Protein AF-0000000086880488 (afdb_homodimer)

Radius of gyration: 24.07 Å; Cα contacts (8 Å, |Δi|>4): 401; chains: 2; bounding box: 47×79×67 Å

Sequence (370 aa):
MSEREWDALEKTDWLFRKMVRRFVKERDRITVEGISLPGMLILHKIIREGEQRLGDLAEQLDFTSGAITALTDKLEKKGLTIRRRKEDDRRTVLLDITAKGREMYDRNSNIGARCITLLFEGFTAAELELQSQFYERVIANLEGFSDTLLELAESNTRDDRDPSVDNVLEQKQKGNSGKSNYLSYMSEREWDALEKTDWLFRKMVRRFVKERDRITVEGISLPGMLILHKIIREGEQRLGDLAEQLDFTSGAITALTDKLEKKGLTIRRRKEDDRRTVLLDITAKGREMYDRNSNIGARCITLLFEGFTAAELELQSQFYERVIANLEGFSDTLLELAESNTRDDRDPSVDNVLEQKQKGNSGKSNYLSY

Structure (mmCIF, N/CA/C/O backbone):
data_AF-0000000086880488-model_v1
#
loop_
_entity.id
_entity.type
_entity.pdbx_description
1 polymer 'MarR family transcriptional regulator'
#
loop_
_atom_site.group_PDB
_atom_site.id
_atom_site.type_symbol
_atom_site.label_atom_id
_atom_site.label_alt_id
_atom_site.label_comp_id
_atom_site.label_asym_id
_atom_site.label_entity_id
_atom_site.label_seq_id
_atom_site.pdbx_PDB_ins_code
_atom_site.Cartn_x
_atom_site.Cartn_y
_atom_site.Cartn_z
_atom_site.occupancy
_atom_site.B_iso_or_equiv
_atom_site.auth_seq_id
_atom_site.auth_comp_id
_atom_site.auth_asym_id
_atom_site.auth_atom_id
_atom_site.pdbx_PDB_model_num
ATOM 1 N N . MET A 1 1 ? -20.031 16.891 11.32 1 72.94 1 MET A N 1
ATOM 2 C CA . MET A 1 1 ? -19.859 15.492 11.703 1 72.94 1 MET A CA 1
ATOM 3 C C . MET A 1 1 ? -19.781 15.344 13.219 1 72.94 1 MET A C 1
ATOM 5 O O . MET A 1 1 ? -19.172 16.188 13.891 1 72.94 1 MET A O 1
ATOM 9 N N . SER A 1 2 ? -20.469 14.398 13.727 1 83 2 SER A N 1
ATOM 10 C CA . SER A 1 2 ? -20.453 14.188 15.172 1 83 2 SER A CA 1
ATOM 11 C C . SER A 1 2 ? -19.094 13.711 15.656 1 83 2 SER A C 1
ATOM 13 O O . SER A 1 2 ? -18.281 13.242 14.859 1 83 2 SER A O 1
ATOM 15 N N . GLU A 1 3 ? -18.766 13.992 16.859 1 81.69 3 GLU A N 1
ATOM 16 C CA . GLU A 1 3 ? -17.516 13.555 17.453 1 81.69 3 GLU A CA 1
ATOM 17 C C . GLU A 1 3 ? -17.312 12.055 17.266 1 81.69 3 GLU A C 1
ATOM 19 O O . GLU A 1 3 ? -16.188 11.602 17 1 81.69 3 GLU A O 1
ATOM 24 N N . ARG A 1 4 ? -18.406 11.336 17.469 1 82.31 4 ARG A N 1
ATOM 25 C CA . ARG A 1 4 ? -18.359 9.883 17.312 1 82.31 4 ARG A CA 1
ATOM 26 C C . ARG A 1 4 ? -18 9.5 15.883 1 82.31 4 ARG A C 1
ATOM 28 O O . ARG A 1 4 ? -17.219 8.57 15.664 1 82.31 4 ARG A O 1
ATOM 35 N N . GLU A 1 5 ? -18.516 10.211 14.938 1 86.81 5 GLU A N 1
ATOM 36 C CA . GLU A 1 5 ? -18.25 9.953 13.523 1 86.81 5 GLU A CA 1
ATOM 37 C C . GLU A 1 5 ? -16.797 10.25 13.164 1 86.81 5 GLU A C 1
ATOM 39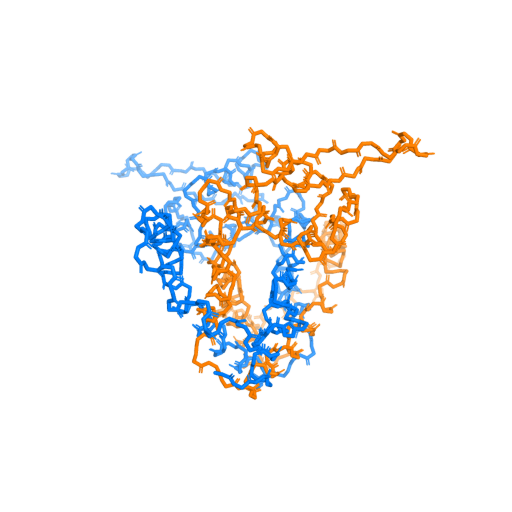 O O . GLU A 1 5 ? -16.172 9.5 12.422 1 86.81 5 GLU A O 1
ATOM 44 N N . TRP A 1 6 ? -16.406 11.289 13.734 1 87.31 6 TRP A N 1
ATOM 45 C CA . TRP A 1 6 ? -15.016 11.672 13.453 1 87.31 6 TRP A CA 1
ATOM 46 C C . TRP A 1 6 ? -14.047 10.672 14.062 1 87.31 6 TRP A C 1
ATOM 48 O O . TRP A 1 6 ? -13.055 10.297 13.438 1 87.31 6 TRP A O 1
ATOM 58 N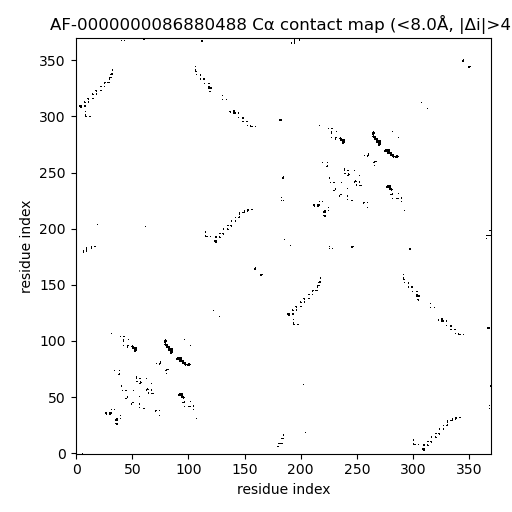 N . ASP A 1 7 ? -14.352 10.234 15.242 1 87.56 7 ASP A N 1
ATOM 59 C CA . ASP A 1 7 ? -13.516 9.234 15.906 1 87.56 7 ASP A CA 1
ATOM 60 C C . ASP A 1 7 ? -13.461 7.941 15.102 1 87.56 7 ASP A C 1
ATOM 62 O O . ASP A 1 7 ? -12.391 7.352 14.93 1 87.56 7 ASP A O 1
ATOM 66 N N . ALA A 1 8 ? -14.648 7.547 14.68 1 90.5 8 ALA A N 1
ATOM 67 C CA . ALA A 1 8 ? -14.719 6.34 13.859 1 90.5 8 ALA A CA 1
ATOM 68 C C . ALA A 1 8 ? -13.938 6.504 12.562 1 90.5 8 ALA A C 1
ATOM 70 O O . ALA A 1 8 ? -13.234 5.586 12.133 1 90.5 8 ALA A O 1
ATOM 71 N N . LEU A 1 9 ? -14.039 7.676 12.016 1 91.44 9 LEU A N 1
ATOM 72 C CA . LEU A 1 9 ? -13.344 7.988 10.773 1 91.44 9 LEU A CA 1
ATOM 73 C C . LEU A 1 9 ? -11.836 7.953 10.961 1 91.44 9 LEU A C 1
ATOM 75 O O . LEU A 1 9 ? -11.117 7.352 10.164 1 91.44 9 LEU A O 1
ATOM 79 N N . GLU A 1 10 ? -11.383 8.516 11.992 1 88.38 10 GLU A N 1
ATOM 80 C CA . GLU A 1 10 ? -9.953 8.578 12.273 1 88.38 10 GLU A CA 1
ATOM 81 C C . GLU A 1 10 ? -9.383 7.191 12.562 1 88.38 10 GLU A C 1
ATOM 83 O O . GLU A 1 10 ? -8.305 6.848 12.078 1 88.38 10 GLU A O 1
ATOM 88 N N . LYS A 1 11 ? -10.094 6.473 13.352 1 90.94 11 LYS A N 1
ATOM 89 C CA . LYS A 1 11 ? -9.664 5.117 13.672 1 90.94 11 LYS A CA 1
ATOM 90 C C . LYS A 1 11 ? -9.602 4.25 12.422 1 90.94 11 LYS A C 1
ATOM 92 O O . LYS A 1 11 ? -8.625 3.533 12.203 1 90.94 11 LYS A O 1
ATOM 97 N N . THR A 1 12 ? -10.641 4.336 11.648 1 94.62 12 THR A N 1
ATOM 98 C CA . THR A 1 12 ? -10.711 3.545 10.422 1 94.62 12 THR A CA 1
ATOM 99 C C . THR A 1 12 ? -9.586 3.92 9.469 1 94.62 12 THR A C 1
ATOM 101 O O . THR A 1 12 ? -8.953 3.045 8.867 1 94.62 12 THR A O 1
ATOM 104 N N . ASP A 1 13 ? -9.312 5.184 9.344 1 92.8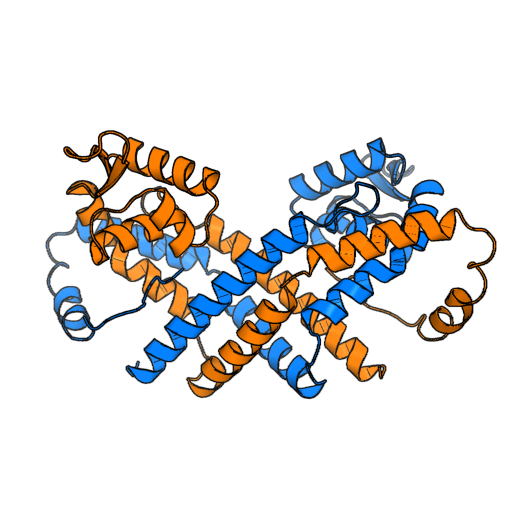8 13 ASP A N 1
ATOM 105 C CA . ASP A 1 13 ? -8.227 5.648 8.484 1 92.88 13 ASP A CA 1
ATOM 106 C C . ASP A 1 13 ? -6.875 5.137 8.977 1 92.88 13 ASP A C 1
ATOM 108 O O . ASP A 1 13 ? -6.051 4.684 8.18 1 92.88 13 ASP A O 1
ATOM 112 N N . TRP A 1 14 ? -6.738 5.219 10.281 1 88 14 TRP A N 1
ATOM 113 C CA . TRP A 1 14 ? -5.488 4.738 10.859 1 88 14 TRP A CA 1
ATOM 114 C C . TRP A 1 14 ? -5.285 3.256 10.562 1 88 14 TRP A C 1
ATOM 116 O O . TRP A 1 14 ? -4.203 2.846 10.141 1 88 14 TRP A O 1
ATOM 126 N N . LEU A 1 15 ? -6.258 2.498 10.773 1 92.5 15 LEU A N 1
ATOM 127 C CA . LEU A 1 15 ? -6.184 1.061 10.539 1 92.5 15 LEU A CA 1
ATOM 128 C C . LEU A 1 15 ? -6 0.758 9.055 1 92.5 15 LEU A C 1
ATOM 130 O O . LEU A 1 15 ? -5.258 -0.158 8.695 1 92.5 15 LEU A O 1
ATOM 134 N N . PHE A 1 16 ? -6.664 1.54 8.242 1 95.12 16 PHE A N 1
ATOM 135 C CA . PHE A 1 16 ? -6.527 1.394 6.797 1 95.12 16 PHE A CA 1
ATOM 136 C C . PHE A 1 16 ? -5.078 1.592 6.367 1 95.12 16 PHE A C 1
ATOM 138 O O . PHE A 1 16 ? -4.512 0.753 5.664 1 95.12 16 PHE A O 1
ATOM 145 N N . ARG A 1 17 ? -4.516 2.627 6.816 1 89.94 17 ARG A N 1
ATOM 146 C CA . ARG A 1 17 ? -3.141 2.951 6.441 1 89.94 17 ARG A CA 1
ATOM 147 C C . ARG A 1 17 ? -2.162 1.932 7.016 1 89.94 17 ARG A C 1
ATOM 149 O O . ARG A 1 17 ? -1.202 1.543 6.348 1 89.94 17 ARG A O 1
ATOM 156 N N . LYS A 1 18 ? -2.41 1.541 8.242 1 89.88 18 LYS A N 1
ATOM 157 C CA . LYS A 1 18 ? -1.591 0.492 8.844 1 89.88 18 LYS A CA 1
ATOM 158 C C . LYS A 1 18 ? -1.681 -0.802 8.039 1 89.88 18 LYS A C 1
ATOM 160 O O . LYS A 1 18 ? -0.665 -1.451 7.781 1 89.88 18 LYS A O 1
ATOM 165 N N . MET A 1 19 ? -2.861 -1.154 7.648 1 95.12 19 MET A N 1
ATOM 166 C CA . MET A 1 19 ? -3.104 -2.354 6.855 1 95.12 19 MET A CA 1
ATOM 167 C C . MET A 1 19 ? -2.363 -2.283 5.523 1 95.12 19 MET A C 1
ATOM 169 O O . MET A 1 19 ? -1.68 -3.234 5.137 1 95.12 19 MET A O 1
ATOM 173 N N . VAL A 1 20 ? -2.475 -1.148 4.844 1 94.19 20 VAL A N 1
ATOM 174 C CA . VAL A 1 20 ? -1.837 -0.957 3.547 1 94.19 20 VAL A CA 1
ATOM 175 C C . VAL A 1 20 ? -0.32 -1.056 3.695 1 94.19 20 VAL A C 1
ATOM 177 O O . VAL A 1 20 ? 0.337 -1.784 2.949 1 94.19 20 VAL A O 1
ATOM 180 N N . ARG A 1 21 ? 0.222 -0.408 4.688 1 89 21 ARG A N 1
ATOM 181 C CA . ARG A 1 21 ? 1.663 -0.41 4.914 1 89 21 ARG A CA 1
ATOM 182 C C . ARG A 1 21 ? 2.17 -1.819 5.203 1 89 21 ARG A C 1
ATOM 184 O O . ARG A 1 21 ? 3.156 -2.264 4.609 1 89 21 ARG A O 1
ATOM 191 N N . ARG A 1 22 ? 1.492 -2.479 6.098 1 90.88 22 ARG A N 1
ATOM 192 C CA . ARG A 1 22 ? 1.909 -3.824 6.477 1 90.88 22 ARG A CA 1
ATOM 193 C C . ARG A 1 22 ? 1.783 -4.785 5.301 1 90.88 22 ARG A C 1
ATOM 195 O O . ARG A 1 22 ? 2.658 -5.629 5.086 1 90.88 22 ARG A O 1
ATOM 202 N N . PHE A 1 23 ? 0.73 -4.648 4.562 1 94.69 23 PHE A N 1
ATOM 203 C CA . PHE A 1 23 ? 0.531 -5.52 3.41 1 94.69 23 PHE A CA 1
ATOM 204 C C . PHE A 1 23 ? 1.647 -5.328 2.389 1 94.69 23 PHE A C 1
ATOM 206 O O . PHE A 1 23 ? 2.23 -6.305 1.912 1 94.69 23 PHE A O 1
ATOM 213 N N . VAL A 1 24 ? 1.943 -4.117 2.047 1 91 24 VAL A N 1
ATOM 214 C CA . VAL A 1 24 ? 2.973 -3.803 1.06 1 91 24 VAL A CA 1
ATOM 215 C C . VAL A 1 24 ? 4.324 -4.316 1.543 1 91 24 VAL A C 1
ATOM 217 O O . VAL A 1 24 ? 5.062 -4.957 0.785 1 91 24 VAL A O 1
ATOM 220 N N . LYS A 1 25 ? 4.574 -4.098 2.785 1 89.5 25 LYS A N 1
ATOM 221 C CA . LYS A 1 25 ? 5.836 -4.547 3.369 1 89.5 25 LYS A CA 1
ATOM 222 C C . LYS A 1 25 ? 5.969 -6.062 3.289 1 89.5 25 LYS A C 1
ATOM 224 O O . LYS A 1 25 ? 6.996 -6.578 2.844 1 89.5 25 LYS A O 1
ATOM 229 N N . GLU A 1 26 ? 4.961 -6.746 3.707 1 92.12 26 GLU A N 1
ATOM 230 C CA . GLU A 1 26 ? 4.996 -8.211 3.723 1 92.12 26 GLU A CA 1
ATOM 231 C C . GLU A 1 26 ? 5.02 -8.773 2.307 1 92.12 26 GLU A C 1
ATOM 233 O O . GLU A 1 26 ? 5.762 -9.719 2.021 1 92.12 26 GLU A O 1
ATOM 238 N N . ARG A 1 27 ? 4.227 -8.195 1.457 1 91.5 27 ARG A N 1
ATOM 239 C CA . ARG A 1 27 ? 4.156 -8.633 0.067 1 91.5 27 ARG A CA 1
ATOM 240 C C . ARG A 1 27 ? 5.516 -8.516 -0.614 1 91.5 27 ARG A C 1
ATOM 242 O O . ARG A 1 27 ? 5.938 -9.422 -1.335 1 91.5 27 ARG A O 1
ATOM 249 N N . ASP A 1 28 ? 6.266 -7.43 -0.412 1 89.62 28 ASP A N 1
ATOM 250 C CA . ASP A 1 28 ? 7.523 -7.133 -1.095 1 89.62 28 ASP A CA 1
ATOM 251 C C . ASP A 1 28 ? 8.648 -8.039 -0.595 1 89.62 28 ASP A C 1
ATOM 253 O O . ASP A 1 28 ? 9.695 -8.148 -1.234 1 89.62 28 ASP A O 1
ATOM 257 N N . ARG A 1 29 ? 8.398 -8.68 0.5 1 91.94 29 ARG A N 1
ATOM 258 C CA . ARG A 1 29 ? 9.391 -9.602 1.05 1 91.94 29 ARG A CA 1
ATOM 259 C C . ARG A 1 29 ? 9.289 -10.977 0.392 1 91.94 29 ARG A C 1
ATOM 261 O O . ARG A 1 29 ? 10.219 -11.773 0.469 1 91.94 29 ARG A O 1
ATOM 268 N N . ILE A 1 30 ? 8.211 -11.234 -0.192 1 92.81 30 ILE A N 1
ATOM 269 C CA . ILE A 1 30 ? 7.949 -12.57 -0.714 1 92.81 30 ILE A CA 1
ATOM 270 C C . ILE A 1 30 ? 8.648 -12.742 -2.062 1 92.81 30 ILE A C 1
ATOM 272 O O . ILE A 1 30 ? 8.469 -11.93 -2.969 1 92.81 30 ILE A O 1
ATOM 276 N N . THR A 1 31 ? 9.406 -13.742 -2.184 1 93.5 31 THR A N 1
ATOM 277 C CA . THR A 1 31 ? 10.031 -14.164 -3.432 1 93.5 31 THR A CA 1
ATOM 278 C C . THR A 1 31 ? 9.867 -15.672 -3.641 1 93.5 31 THR A C 1
ATOM 280 O O . THR A 1 31 ? 9.914 -16.438 -2.682 1 93.5 31 THR A O 1
ATOM 283 N N . VAL A 1 32 ? 9.555 -16.016 -4.781 1 92.81 32 VAL A N 1
ATOM 284 C CA . VAL A 1 32 ? 9.438 -17.406 -5.195 1 92.81 32 VAL A CA 1
ATOM 285 C C . VAL A 1 32 ? 10.578 -17.75 -6.152 1 92.81 32 VAL A C 1
ATOM 287 O O . VAL A 1 32 ? 10.555 -17.359 -7.32 1 92.81 32 VAL A O 1
ATOM 290 N N . GLU A 1 33 ? 11.586 -18.516 -5.668 1 92.75 33 GLU A N 1
ATOM 291 C CA . GLU A 1 33 ? 12.766 -18.859 -6.461 1 92.75 33 GLU A CA 1
ATOM 292 C C . GLU A 1 33 ? 13.391 -17.609 -7.074 1 92.75 33 GLU A C 1
ATOM 294 O O . GLU A 1 33 ? 13.758 -17.609 -8.25 1 92.75 33 GLU A O 1
ATOM 299 N N . GLY A 1 34 ? 13.32 -16.531 -6.332 1 91.94 34 GLY A N 1
ATOM 300 C CA . GLY A 1 34 ? 13.953 -15.281 -6.73 1 91.94 34 GLY A CA 1
ATOM 301 C C . GLY A 1 34 ? 13.039 -14.367 -7.516 1 91.94 34 GLY A C 1
ATOM 302 O O . GLY A 1 34 ? 13.445 -13.273 -7.926 1 91.94 34 GLY A O 1
ATOM 303 N N . ILE A 1 35 ? 11.82 -14.758 -7.77 1 94 35 ILE A N 1
ATOM 304 C CA . ILE A 1 35 ? 10.859 -13.961 -8.523 1 94 35 ILE A CA 1
ATOM 305 C C . ILE A 1 35 ? 9.836 -13.344 -7.57 1 94 35 ILE A C 1
ATOM 307 O O . ILE A 1 35 ? 9.289 -14.031 -6.711 1 94 35 ILE A O 1
ATOM 311 N N . SER A 1 36 ? 9.602 -12.062 -7.691 1 93.31 36 SER A N 1
ATOM 312 C CA . SER A 1 36 ? 8.625 -11.375 -6.859 1 93.31 36 SER A CA 1
ATOM 313 C C . SER A 1 36 ? 7.203 -11.789 -7.219 1 93.31 36 SER A C 1
ATOM 315 O O . SER A 1 36 ? 6.965 -12.367 -8.281 1 93.31 36 SER A O 1
ATOM 317 N N . LEU A 1 37 ? 6.285 -11.445 -6.379 1 90.38 37 LEU A N 1
ATOM 318 C CA . LEU A 1 37 ? 4.891 -11.82 -6.602 1 90.38 37 LEU A CA 1
ATOM 319 C C . LEU A 1 37 ? 4.344 -11.164 -7.863 1 90.38 37 LEU A C 1
ATOM 321 O O . LEU A 1 37 ? 3.648 -11.805 -8.648 1 90.38 37 LEU A O 1
ATOM 325 N N . PRO A 1 38 ? 4.738 -9.93 -8.133 1 89.75 38 PRO A N 1
ATOM 326 C CA . PRO A 1 38 ? 4.301 -9.352 -9.406 1 89.75 38 PRO A CA 1
ATOM 327 C C . PRO A 1 38 ? 4.824 -10.125 -10.609 1 89.75 38 PRO A C 1
ATOM 329 O O . PRO A 1 38 ? 4.121 -10.258 -11.617 1 89.75 38 PRO A O 1
ATOM 332 N N . GLY A 1 39 ? 6.055 -10.531 -10.5 1 92.5 39 GLY A N 1
ATOM 333 C CA . GLY A 1 39 ? 6.578 -11.383 -11.562 1 92.5 39 GLY A CA 1
ATOM 334 C C . GLY A 1 39 ? 5.785 -12.664 -11.75 1 92.5 39 GLY A C 1
ATOM 335 O O . GLY A 1 39 ? 5.539 -13.086 -12.875 1 92.5 39 GLY A O 1
ATOM 336 N N . MET A 1 40 ? 5.375 -13.242 -10.641 1 92.5 40 MET A N 1
ATOM 337 C CA . MET A 1 40 ? 4.559 -14.453 -10.68 1 92.5 40 MET A CA 1
ATOM 338 C C . MET A 1 40 ? 3.217 -14.18 -11.352 1 92.5 40 MET A C 1
ATOM 340 O O . MET A 1 40 ? 2.689 -15.047 -12.055 1 92.5 40 MET A O 1
ATOM 344 N N . LEU A 1 41 ? 2.713 -13.031 -11.164 1 89.56 41 LEU A N 1
ATOM 345 C CA . LEU A 1 41 ? 1.442 -12.656 -11.773 1 89.56 41 LEU A CA 1
ATOM 346 C C . LEU A 1 41 ? 1.565 -12.586 -13.289 1 89.56 41 LEU A C 1
ATOM 348 O O . LEU A 1 41 ? 0.652 -12.992 -14.008 1 89.56 41 LEU A O 1
ATOM 352 N N . ILE A 1 42 ? 2.654 -12.078 -13.719 1 92.31 42 ILE A N 1
ATOM 353 C CA . ILE A 1 42 ? 2.906 -12.016 -15.148 1 92.31 42 ILE A CA 1
ATOM 354 C C . ILE A 1 42 ? 2.928 -13.422 -15.734 1 92.31 42 ILE A C 1
ATOM 356 O O . ILE A 1 42 ? 2.281 -13.688 -16.75 1 92.31 42 ILE A O 1
ATOM 360 N N . LEU A 1 43 ? 3.639 -14.336 -15.102 1 94.31 43 LEU A N 1
ATOM 361 C CA . LEU A 1 43 ? 3.713 -15.719 -15.555 1 94.31 43 LEU A CA 1
ATOM 362 C C . LEU A 1 43 ? 2.33 -16.359 -15.594 1 94.31 43 LEU A C 1
ATOM 364 O O . LEU A 1 43 ? 1.985 -17.062 -16.547 1 94.31 43 LEU A O 1
ATOM 368 N N . HIS A 1 44 ? 1.617 -16.062 -14.609 1 91.5 44 HIS A N 1
ATOM 369 C CA . HIS A 1 44 ? 0.262 -16.594 -14.531 1 91.5 44 HIS A CA 1
ATOM 370 C C . HIS A 1 44 ? -0.58 -16.141 -15.719 1 91.5 44 HIS A C 1
ATOM 372 O O . HIS A 1 44 ? -1.304 -16.938 -16.312 1 91.5 44 HIS A O 1
ATOM 378 N N . LYS A 1 45 ? -0.507 -14.922 -15.992 1 91.12 45 LYS A N 1
ATOM 379 C CA . LYS A 1 45 ? -1.281 -14.352 -17.094 1 91.12 45 LYS A CA 1
ATOM 380 C C . LYS A 1 45 ? -0.896 -15 -18.422 1 91.12 45 LYS A C 1
ATOM 382 O O . LYS A 1 45 ? -1.765 -15.352 -19.219 1 91.12 45 LYS A O 1
ATOM 387 N N . ILE A 1 46 ? 0.32 -15.188 -18.672 1 93.31 46 ILE A N 1
ATOM 388 C CA . ILE A 1 46 ? 0.814 -15.75 -19.922 1 93.31 46 ILE A CA 1
ATOM 389 C C . ILE A 1 46 ? 0.394 -17.219 -20.031 1 93.31 46 ILE A C 1
ATOM 391 O O . ILE A 1 46 ? 0.01 -17.672 -21.094 1 93.31 46 ILE A O 1
ATOM 395 N N . ILE A 1 47 ? 0.471 -17.891 -18.953 1 91.38 47 ILE A N 1
ATOM 396 C CA . ILE A 1 47 ? 0.11 -19.312 -18.938 1 91.38 47 ILE A CA 1
ATOM 397 C C . ILE A 1 47 ? -1.381 -19.469 -19.219 1 91.38 47 ILE A C 1
ATOM 399 O O . ILE A 1 47 ? -1.782 -20.359 -19.969 1 91.38 47 ILE A O 1
ATOM 403 N N . ARG A 1 48 ? -2.154 -18.578 -18.781 1 88.88 48 ARG A N 1
ATOM 404 C CA . ARG A 1 48 ? -3.605 -18.688 -18.891 1 88.88 48 ARG A CA 1
ATOM 405 C C . ARG A 1 48 ? -4.094 -18.141 -20.234 1 88.88 48 ARG A C 1
ATOM 407 O O . ARG A 1 48 ? -5.043 -18.672 -20.812 1 88.88 48 ARG A O 1
ATOM 414 N N . GLU A 1 49 ? -3.443 -17.109 -20.672 1 91.56 49 GLU A N 1
ATOM 415 C CA . GLU A 1 49 ? -4.012 -16.391 -21.812 1 91.56 49 GLU A CA 1
ATOM 416 C C . GLU A 1 49 ? -3.088 -16.453 -23.031 1 91.56 49 GLU A C 1
ATOM 418 O O . GLU A 1 49 ? -3.432 -15.953 -24.094 1 91.56 49 GLU A O 1
ATOM 423 N N . GLY A 1 50 ? -1.978 -17.062 -22.859 1 91.38 50 GLY A N 1
ATOM 424 C CA . GLY A 1 50 ? -1.019 -17.125 -23.938 1 91.38 50 GLY A CA 1
ATOM 425 C C . GLY A 1 50 ? -0.121 -15.906 -24.016 1 91.38 50 GLY A C 1
ATOM 426 O O . GLY A 1 50 ? -0.114 -15.078 -23.109 1 91.38 50 GLY A O 1
ATOM 427 N N . GLU A 1 51 ? 0.639 -15.891 -25.031 1 92.5 51 GLU A N 1
ATOM 428 C CA . GLU A 1 51 ? 1.572 -14.781 -25.203 1 92.5 51 GLU A CA 1
ATOM 429 C C . GLU A 1 51 ? 0.84 -13.445 -25.234 1 92.5 51 GLU A C 1
ATOM 431 O O . GLU A 1 51 ? -0.271 -13.352 -25.766 1 92.5 51 GLU A O 1
ATOM 436 N N . GLN A 1 52 ? 1.407 -12.406 -24.656 1 92.25 52 GLN A N 1
ATOM 437 C CA . GLN A 1 52 ? 0.763 -11.109 -24.5 1 92.25 52 GLN A CA 1
ATOM 438 C C . GLN A 1 52 ? 1.735 -9.977 -24.812 1 92.25 52 GLN A C 1
ATOM 440 O O . GLN A 1 52 ? 2.943 -10.109 -24.609 1 92.25 52 GLN A O 1
ATOM 445 N N . ARG A 1 53 ? 1.157 -8.859 -25.25 1 92.56 53 ARG A N 1
ATOM 446 C CA . ARG A 1 53 ? 1.94 -7.633 -25.359 1 92.56 53 ARG A CA 1
ATOM 447 C C . ARG A 1 53 ? 2.252 -7.062 -23.984 1 92.56 53 ARG A C 1
ATOM 449 O O . ARG A 1 53 ? 1.435 -7.168 -23.062 1 92.56 53 ARG A O 1
A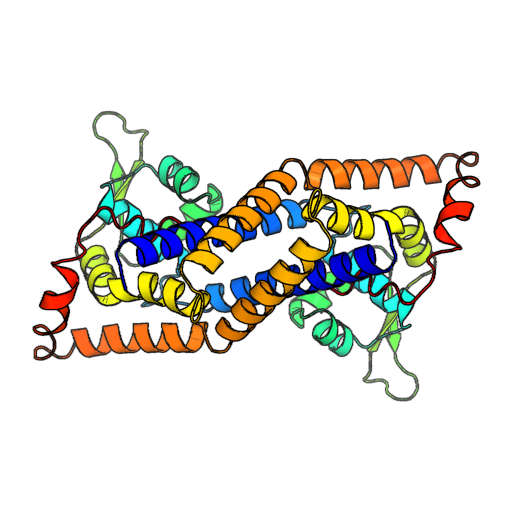TOM 456 N N . LEU A 1 54 ? 3.463 -6.461 -23.938 1 91.25 54 LEU A N 1
ATOM 457 C CA . LEU A 1 54 ? 3.85 -5.871 -22.656 1 91.25 54 LEU A CA 1
ATOM 458 C C . LEU A 1 54 ? 2.838 -4.816 -22.219 1 91.25 54 LEU A C 1
ATOM 460 O O . LEU A 1 54 ? 2.498 -4.73 -21.047 1 91.25 54 LEU A O 1
ATOM 464 N N . GLY A 1 55 ? 2.324 -4.031 -23.156 1 91.31 55 GLY A N 1
ATOM 465 C CA . GLY A 1 55 ? 1.326 -3.018 -22.844 1 91.31 55 GLY A CA 1
ATOM 466 C C . GLY A 1 55 ? 0.032 -3.598 -22.312 1 91.31 55 GLY A C 1
ATOM 467 O O . GLY A 1 55 ? -0.565 -3.043 -21.391 1 91.31 55 GLY A O 1
ATOM 468 N N . ASP A 1 56 ? -0.362 -4.699 -22.844 1 91.56 56 ASP A N 1
ATOM 469 C CA . ASP A 1 56 ? -1.573 -5.375 -22.391 1 91.56 56 ASP A CA 1
ATOM 470 C C . ASP A 1 56 ? -1.403 -5.91 -20.969 1 91.56 56 ASP A C 1
ATOM 472 O O . ASP A 1 56 ? -2.316 -5.805 -20.156 1 91.56 56 ASP A O 1
ATOM 476 N N . LEU A 1 57 ? -0.269 -6.477 -20.719 1 91.38 57 LEU A N 1
ATOM 477 C CA . LEU A 1 57 ? 0.038 -6.98 -19.375 1 91.38 57 LEU A CA 1
ATOM 478 C C . LEU A 1 57 ? -0.004 -5.855 -18.344 1 91.38 57 LEU A C 1
ATOM 480 O O . LEU A 1 57 ? -0.576 -6.02 -17.266 1 91.38 57 LEU A O 1
ATOM 484 N N . ALA A 1 58 ? 0.577 -4.766 -18.719 1 89.62 58 ALA A N 1
ATOM 485 C CA . ALA A 1 58 ? 0.596 -3.605 -17.828 1 89.62 58 ALA A CA 1
ATOM 486 C C . ALA A 1 58 ? -0.821 -3.148 -17.5 1 89.62 58 ALA A C 1
ATOM 488 O O . ALA A 1 58 ? -1.14 -2.898 -16.328 1 89.62 58 ALA A O 1
ATOM 489 N N . GLU A 1 59 ? -1.708 -3.041 -18.469 1 86.62 59 GLU A N 1
ATOM 490 C CA . GLU A 1 59 ? -3.088 -2.596 -18.297 1 86.62 59 GLU A CA 1
ATOM 491 C C . GLU A 1 59 ? -3.893 -3.586 -17.469 1 86.62 59 GLU A C 1
ATOM 493 O O . GLU A 1 59 ? -4.59 -3.193 -16.531 1 86.62 59 GLU A O 1
ATOM 498 N N . GLN A 1 60 ? -3.727 -4.852 -17.781 1 84.44 60 GLN A N 1
ATOM 499 C CA . GLN A 1 60 ? -4.504 -5.891 -17.109 1 84.44 60 GLN A CA 1
ATOM 500 C C . GLN A 1 60 ? -4.094 -6.023 -15.648 1 84.44 60 GLN A C 1
ATOM 502 O O . GLN A 1 60 ? -4.93 -6.312 -14.789 1 84.44 60 GLN A O 1
ATOM 507 N N . LEU A 1 61 ? -2.826 -5.836 -15.352 1 84.44 61 LEU A N 1
ATOM 508 C CA . LEU A 1 61 ? -2.309 -6.027 -14 1 84.44 61 LEU A CA 1
ATOM 509 C C . LEU A 1 61 ? -2.223 -4.695 -13.258 1 84.44 61 LEU A C 1
ATOM 511 O O . LEU A 1 61 ? -1.83 -4.652 -12.086 1 84.44 61 LEU A O 1
ATOM 515 N N . ASP A 1 62 ? -2.598 -3.623 -13.953 1 79.19 62 ASP A N 1
ATOM 516 C CA . ASP A 1 62 ? -2.562 -2.271 -13.398 1 79.19 62 ASP A CA 1
ATOM 517 C C . ASP A 1 62 ? -1.154 -1.899 -12.945 1 79.19 62 ASP A C 1
ATOM 519 O O . ASP A 1 62 ? -0.964 -1.434 -11.82 1 79.19 62 ASP A O 1
ATOM 523 N N . PHE A 1 63 ? -0.149 -2.285 -13.758 1 84.38 63 PHE A N 1
ATOM 524 C CA . PHE A 1 63 ? 1.24 -1.893 -13.547 1 84.38 63 PHE A CA 1
ATOM 525 C C . PHE A 1 63 ? 1.617 -0.73 -14.461 1 84.38 63 PHE A C 1
ATOM 527 O O . PHE A 1 63 ? 0.983 -0.515 -15.492 1 84.38 63 PHE A O 1
ATOM 534 N N . THR A 1 64 ? 2.6 0.023 -14.062 1 84.44 64 THR A N 1
ATOM 535 C CA . THR A 1 64 ? 3.178 1.023 -14.953 1 84.44 64 THR A CA 1
ATOM 536 C C . THR A 1 64 ? 4.012 0.358 -16.047 1 84.44 64 THR A C 1
ATOM 538 O O . THR A 1 64 ? 4.453 -0.782 -15.891 1 84.44 64 THR A O 1
ATOM 541 N N . SER A 1 65 ? 4.164 1.118 -17.109 1 90.06 65 SER A N 1
ATOM 542 C CA . SER A 1 65 ? 4.996 0.621 -18.203 1 90.06 65 SER A CA 1
ATOM 543 C C . SER A 1 65 ? 6.422 0.346 -17.734 1 90.06 65 SER A C 1
ATOM 545 O O . SER A 1 65 ? 7.027 -0.654 -18.125 1 90.06 65 SER A O 1
ATOM 547 N N . GLY A 1 66 ? 6.879 1.191 -16.875 1 91.12 66 GLY A N 1
ATOM 548 C CA . GLY A 1 66 ? 8.211 0.995 -16.328 1 91.12 66 GLY A CA 1
ATOM 549 C C . GLY A 1 66 ? 8.32 -0.248 -15.461 1 91.12 66 GLY A C 1
ATOM 550 O O . GLY A 1 66 ? 9.312 -0.979 -15.547 1 91.12 66 GLY A O 1
ATOM 551 N N . ALA A 1 67 ? 7.32 -0.544 -14.703 1 89.25 67 ALA A N 1
ATOM 552 C CA . ALA A 1 67 ? 7.32 -1.704 -13.812 1 89.25 67 ALA A CA 1
ATOM 553 C C . ALA A 1 67 ? 7.266 -3.006 -14.609 1 89.25 67 ALA A C 1
ATOM 555 O O . ALA A 1 67 ? 7.992 -3.955 -14.305 1 89.25 67 ALA A O 1
ATOM 556 N N . ILE A 1 68 ? 6.395 -3.023 -15.594 1 91.5 68 ILE A N 1
ATOM 557 C CA . ILE A 1 68 ? 6.258 -4.23 -16.406 1 91.5 68 ILE A CA 1
ATOM 558 C C . ILE A 1 68 ? 7.57 -4.52 -17.125 1 91.5 68 ILE A C 1
ATOM 560 O O . ILE A 1 68 ? 8 -5.672 -17.219 1 91.5 68 ILE A O 1
ATOM 564 N N . THR A 1 69 ? 8.18 -3.514 -17.656 1 93.31 69 THR A N 1
ATOM 565 C CA . THR A 1 69 ? 9.453 -3.674 -18.359 1 93.31 69 THR A CA 1
ATOM 566 C C . THR A 1 69 ? 10.516 -4.223 -17.406 1 93.31 69 THR A C 1
ATOM 568 O O . THR A 1 69 ? 11.211 -5.191 -17.75 1 93.31 69 THR A O 1
ATOM 571 N N . ALA A 1 70 ? 10.609 -3.654 -16.281 1 94.69 70 ALA A N 1
ATOM 572 C CA . ALA A 1 70 ? 11.602 -4.09 -15.297 1 94.69 70 ALA A CA 1
ATOM 573 C C . ALA A 1 70 ? 11.367 -5.543 -14.891 1 94.69 70 ALA A C 1
ATOM 575 O O . ALA A 1 70 ? 12.312 -6.328 -14.789 1 94.69 70 ALA A O 1
ATOM 576 N N . LEU A 1 71 ? 10.172 -5.887 -14.633 1 94.38 71 LEU A N 1
ATOM 577 C CA . LEU A 1 71 ? 9.812 -7.234 -14.203 1 94.38 71 LEU A CA 1
ATOM 578 C C . LEU A 1 71 ? 10.086 -8.242 -15.312 1 94.38 71 LEU A C 1
ATOM 580 O O . LEU A 1 71 ? 10.625 -9.328 -15.055 1 94.38 71 LEU A O 1
ATOM 584 N N . THR A 1 72 ? 9.734 -7.867 -16.516 1 94.75 72 THR A N 1
ATOM 585 C CA . THR A 1 72 ? 9.93 -8.781 -17.641 1 94.75 72 THR A CA 1
ATOM 586 C C . THR A 1 72 ? 11.422 -8.961 -17.922 1 94.75 72 THR A C 1
ATOM 588 O O . THR A 1 72 ? 11.852 -10.055 -18.297 1 94.75 72 THR A O 1
ATOM 591 N N . ASP A 1 73 ? 12.188 -7.902 -17.844 1 95.88 73 ASP A N 1
ATOM 592 C CA . ASP A 1 73 ? 13.641 -8.008 -17.969 1 95.88 73 ASP A CA 1
ATOM 593 C C . ASP A 1 73 ? 14.211 -9.023 -16.984 1 95.88 73 ASP A C 1
ATOM 595 O O . ASP A 1 73 ? 15.047 -9.844 -17.359 1 95.88 73 ASP A O 1
ATOM 599 N N . LYS A 1 74 ? 13.711 -9 -15.797 1 96.38 74 LYS A N 1
ATOM 600 C CA . LYS A 1 74 ? 14.18 -9.922 -14.766 1 96.38 74 LYS A CA 1
ATOM 601 C C . LYS A 1 74 ? 13.781 -11.359 -15.086 1 96.38 74 LYS A C 1
ATOM 603 O O . LYS A 1 74 ? 14.586 -12.281 -14.906 1 96.38 74 LYS A O 1
ATOM 608 N N . LEU A 1 75 ? 12.586 -11.516 -15.539 1 97.12 75 LEU A N 1
ATOM 609 C CA . LEU A 1 75 ? 12.094 -12.844 -15.891 1 97.12 75 LEU A CA 1
ATOM 610 C C . LEU A 1 75 ? 12.883 -13.422 -17.062 1 97.12 75 LEU A C 1
ATOM 612 O O . LEU A 1 75 ? 13.219 -14.609 -17.062 1 97.12 75 LEU A O 1
ATOM 616 N N . GLU A 1 76 ? 13.188 -12.578 -18.016 1 96.38 76 GLU A N 1
ATOM 617 C CA . GLU A 1 76 ? 13.969 -13 -19.172 1 96.38 76 GLU A CA 1
ATOM 618 C C . GLU A 1 76 ? 15.398 -13.352 -18.781 1 96.38 76 GLU A C 1
ATOM 620 O O . GLU A 1 76 ? 15.953 -14.336 -19.266 1 96.38 76 GLU A O 1
ATOM 625 N N . LYS A 1 77 ? 15.93 -12.547 -17.969 1 96.56 77 LYS A N 1
ATOM 626 C CA . LYS A 1 77 ? 17.297 -12.789 -17.5 1 96.56 77 LYS A CA 1
ATOM 627 C C . LYS A 1 77 ? 17.391 -14.125 -16.781 1 96.56 77 LYS A C 1
ATOM 629 O O . LYS A 1 77 ? 18.406 -14.812 -16.859 1 96.56 77 LYS A O 1
ATOM 634 N N . LYS A 1 78 ? 16.312 -14.586 -16.141 1 96.5 78 LYS A N 1
ATOM 635 C CA . LYS A 1 78 ? 16.281 -15.852 -15.406 1 96.5 78 LYS A CA 1
ATOM 636 C C . LYS A 1 78 ? 15.875 -17 -16.328 1 96.5 78 LYS A C 1
ATOM 638 O O . LYS A 1 78 ? 15.789 -18.156 -15.883 1 96.5 78 LYS A O 1
ATOM 643 N N . GLY A 1 79 ? 15.609 -16.625 -17.594 1 96.88 79 GLY A N 1
ATOM 644 C CA . GLY A 1 79 ? 15.266 -17.625 -18.578 1 96.88 79 GLY A CA 1
ATOM 645 C C . GLY A 1 79 ? 13.844 -18.141 -18.453 1 96.88 79 GLY A C 1
ATOM 646 O O . GLY A 1 79 ? 13.516 -19.219 -18.938 1 96.88 79 GLY A O 1
ATOM 647 N N . LEU A 1 80 ? 12.938 -17.422 -17.812 1 97.5 80 LEU A N 1
ATOM 648 C CA . LEU A 1 80 ? 11.57 -17.875 -17.531 1 97.5 80 LEU A CA 1
ATOM 649 C C . LEU A 1 80 ? 10.617 -17.406 -18.625 1 97.5 80 LEU A C 1
ATOM 651 O O . LEU A 1 80 ? 9.555 -17.984 -18.812 1 97.5 80 LEU A O 1
ATOM 655 N N . THR A 1 81 ? 10.969 -16.297 -19.234 1 97.5 81 THR A N 1
ATOM 656 C CA . THR A 1 81 ? 10.172 -15.758 -20.328 1 97.5 81 THR A CA 1
ATOM 657 C C . THR A 1 81 ? 11.047 -15.445 -21.531 1 97.5 81 THR A C 1
ATOM 659 O O . THR A 1 81 ? 12.273 -15.469 -21.438 1 97.5 81 THR A O 1
ATOM 662 N N . ILE A 1 82 ? 10.406 -15.258 -22.672 1 95.94 82 ILE A N 1
ATOM 663 C CA . ILE A 1 82 ? 11.094 -14.914 -23.922 1 95.94 82 ILE A CA 1
ATOM 664 C C . ILE A 1 82 ? 10.25 -13.93 -24.719 1 95.94 82 ILE A C 1
ATOM 666 O O . ILE A 1 82 ? 9.023 -14.055 -24.781 1 95.94 82 ILE A O 1
ATOM 670 N N . ARG A 1 83 ? 10.914 -12.93 -25.203 1 93 83 ARG A N 1
ATOM 671 C CA . ARG A 1 83 ? 10.242 -11.984 -26.078 1 93 83 ARG A CA 1
ATOM 672 C C . ARG A 1 83 ? 10.273 -12.461 -27.531 1 93 83 ARG A C 1
ATOM 674 O O . ARG A 1 83 ? 11.32 -12.906 -28.016 1 93 83 ARG A O 1
ATOM 681 N N . ARG A 1 84 ? 9.086 -12.414 -28.078 1 88.5 84 ARG A N 1
ATOM 682 C CA . ARG A 1 84 ? 8.977 -12.82 -29.484 1 88.5 84 ARG A CA 1
ATOM 683 C C . ARG A 1 84 ? 8.406 -11.695 -30.344 1 88.5 84 ARG A C 1
ATOM 685 O O . ARG A 1 84 ? 7.555 -10.938 -29.875 1 88.5 84 ARG A O 1
ATOM 692 N N . ARG A 1 85 ? 9.016 -11.5 -31.453 1 83.25 85 ARG A N 1
ATOM 693 C CA . ARG A 1 85 ? 8.492 -10.523 -32.406 1 83.25 85 ARG A CA 1
ATOM 694 C C . ARG A 1 85 ? 7.473 -11.156 -33.344 1 83.25 85 ARG A C 1
ATOM 696 O O . ARG A 1 85 ? 7.656 -12.289 -33.781 1 83.25 85 ARG A O 1
ATOM 703 N N . LYS A 1 86 ? 6.355 -10.414 -33.375 1 74.06 86 LYS A N 1
ATOM 704 C CA . LYS A 1 86 ? 5.367 -10.914 -34.312 1 74.06 86 LYS A CA 1
ATOM 705 C C . LYS A 1 86 ? 5.852 -10.75 -35.75 1 74.06 86 LYS A C 1
ATOM 707 O O . LYS A 1 86 ? 6.445 -9.727 -36.125 1 74.06 86 LYS A O 1
ATOM 712 N N . GLU A 1 87 ? 5.703 -11.844 -36.469 1 69.62 87 GLU A N 1
ATOM 713 C CA . GLU A 1 87 ? 6.133 -11.867 -37.875 1 69.62 87 GLU A CA 1
ATOM 714 C C . GLU A 1 87 ? 5.457 -10.758 -38.656 1 69.62 87 GLU A C 1
ATOM 716 O O . GLU A 1 87 ? 6.086 -10.125 -39.5 1 69.62 87 GLU A O 1
ATOM 721 N N . ASP A 1 88 ? 4.207 -10.555 -38.375 1 71.81 88 ASP A N 1
ATOM 722 C CA . ASP A 1 88 ? 3.422 -9.656 -39.219 1 71.81 88 ASP A CA 1
ATOM 723 C C . ASP A 1 88 ? 3.572 -8.203 -38.75 1 71.81 88 ASP A C 1
ATOM 725 O O . ASP A 1 88 ? 3.203 -7.277 -39.5 1 71.81 88 ASP A O 1
ATOM 729 N N . ASP A 1 89 ? 3.912 -8.055 -37.562 1 66.81 89 ASP A N 1
ATOM 730 C CA . ASP A 1 89 ? 4.117 -6.715 -37.031 1 66.81 89 ASP A CA 1
ATOM 731 C C . ASP A 1 89 ? 5.359 -6.664 -36.125 1 66.81 89 ASP A C 1
ATOM 733 O O . ASP A 1 89 ? 5.277 -6.859 -34.906 1 66.81 89 ASP A O 1
ATOM 737 N N . ARG A 1 90 ? 6.473 -6.332 -36.812 1 65.94 90 ARG A N 1
ATOM 738 C CA . ARG A 1 90 ? 7.785 -6.391 -36.156 1 65.94 90 ARG A CA 1
ATOM 739 C C . ARG A 1 90 ? 7.879 -5.402 -35 1 65.94 90 ARG A C 1
ATOM 741 O O . ARG A 1 90 ? 8.789 -5.488 -34.188 1 65.94 90 ARG A O 1
ATOM 748 N N . ARG A 1 91 ? 6.824 -4.59 -34.969 1 68.19 91 ARG A N 1
ATOM 749 C CA . ARG A 1 91 ? 6.871 -3.578 -33.938 1 68.19 91 ARG A CA 1
ATOM 750 C C . ARG A 1 91 ? 6.23 -4.094 -32.656 1 68.19 91 ARG A C 1
ATOM 752 O O . ARG A 1 91 ? 6.496 -3.574 -31.562 1 68.19 91 ARG A O 1
ATOM 759 N N . THR A 1 92 ? 5.562 -5.211 -32.906 1 79.69 92 THR A N 1
ATOM 760 C CA . THR A 1 92 ? 4.867 -5.695 -31.703 1 79.69 92 THR A CA 1
ATOM 761 C C . THR A 1 92 ? 5.668 -6.797 -31.031 1 79.69 92 THR A C 1
ATOM 763 O O . THR A 1 92 ? 6.023 -7.797 -31.656 1 79.69 92 THR A O 1
ATOM 766 N N . VAL A 1 93 ? 6.102 -6.543 -29.891 1 85.44 93 VAL A N 1
ATOM 767 C CA . VAL A 1 93 ? 6.84 -7.512 -29.078 1 85.44 93 VAL A CA 1
ATOM 768 C C . VAL A 1 93 ? 5.883 -8.234 -28.141 1 85.44 93 VAL A C 1
ATOM 770 O O . VAL A 1 93 ? 5.102 -7.598 -27.422 1 85.44 93 VAL A O 1
ATOM 773 N N . LEU A 1 94 ? 5.879 -9.57 -28.281 1 92.75 94 LEU A N 1
ATOM 774 C CA . LEU A 1 94 ? 5.059 -10.398 -27.406 1 92.75 94 LEU A CA 1
ATOM 775 C C . LEU A 1 94 ? 5.922 -11.109 -26.359 1 92.75 94 LEU A C 1
ATOM 777 O O . LEU A 1 94 ? 7.047 -11.516 -26.656 1 92.75 94 LEU A O 1
ATOM 781 N N . LEU A 1 95 ? 5.395 -11.203 -25.25 1 95.19 95 LEU A N 1
ATOM 782 C CA . LEU A 1 95 ? 6.051 -11.953 -24.172 1 95.19 95 LEU A CA 1
ATOM 783 C C . LEU A 1 95 ? 5.453 -13.344 -24.031 1 95.19 95 LEU A C 1
ATOM 785 O O . LEU A 1 95 ? 4.234 -13.5 -23.953 1 95.19 95 LEU A O 1
ATOM 789 N N . ASP A 1 96 ? 6.32 -14.312 -24.141 1 95.69 96 ASP A N 1
ATOM 790 C CA . ASP A 1 96 ? 5.918 -15.703 -23.953 1 95.69 96 ASP A CA 1
ATOM 791 C C . ASP A 1 96 ? 6.699 -16.344 -22.797 1 95.69 96 ASP A C 1
ATOM 793 O O . ASP A 1 96 ? 7.652 -15.758 -22.281 1 95.69 96 ASP A O 1
ATOM 797 N N . ILE A 1 97 ? 6.176 -17.484 -22.406 1 96.19 97 ILE A N 1
ATOM 798 C CA . ILE A 1 97 ? 6.801 -18.203 -21.297 1 96.19 97 ILE A CA 1
ATOM 799 C C . ILE A 1 97 ? 7.633 -19.359 -21.844 1 96.19 97 ILE A C 1
ATOM 801 O O . ILE A 1 97 ? 7.266 -19.984 -22.844 1 96.19 97 ILE A O 1
ATOM 805 N N . THR A 1 98 ? 8.789 -19.672 -21.188 1 97.12 98 THR A N 1
ATOM 806 C CA . THR A 1 98 ? 9.633 -20.812 -21.562 1 97.12 98 THR A CA 1
ATOM 807 C C . THR A 1 98 ? 9.195 -22.078 -20.828 1 97.12 98 THR A C 1
ATOM 809 O O . THR A 1 98 ? 8.336 -22.016 -19.938 1 97.12 98 THR A O 1
ATOM 812 N N . ALA A 1 99 ? 9.773 -23.25 -21.219 1 96.31 99 ALA A N 1
ATOM 813 C CA . ALA A 1 99 ? 9.523 -24.5 -20.5 1 96.31 99 ALA A CA 1
ATOM 814 C C . ALA A 1 99 ? 9.969 -24.406 -19.047 1 96.31 99 ALA A C 1
ATOM 816 O O . ALA A 1 99 ? 9.281 -24.891 -18.141 1 96.31 99 ALA A O 1
ATOM 817 N N . LYS A 1 100 ? 11.055 -23.719 -18.875 1 96.25 100 LYS A N 1
ATOM 818 C CA . LYS A 1 100 ? 11.586 -23.5 -17.531 1 96.25 100 LYS A CA 1
ATOM 819 C C . LYS A 1 100 ? 10.625 -22.656 -16.688 1 96.25 100 LYS A C 1
ATOM 821 O O . LYS A 1 100 ? 10.414 -22.953 -15.508 1 96.25 100 LYS A O 1
ATOM 826 N N . GLY A 1 101 ? 10.07 -21.641 -17.297 1 96.06 101 GLY A N 1
ATOM 827 C CA . GLY A 1 101 ? 9.109 -20.781 -16.609 1 96.06 101 GLY A CA 1
ATOM 828 C C . GLY A 1 101 ? 7.836 -21.516 -16.219 1 96.06 101 GLY A C 1
ATOM 829 O O . GLY A 1 101 ? 7.312 -21.312 -15.125 1 96.06 101 GLY A O 1
ATOM 830 N N . ARG A 1 102 ? 7.395 -22.344 -17.094 1 95.25 102 ARG A N 1
ATOM 831 C CA . ARG A 1 102 ? 6.191 -23.141 -16.844 1 95.25 102 ARG A CA 1
ATOM 832 C C . ARG A 1 102 ? 6.414 -24.109 -15.688 1 95.25 102 ARG A C 1
ATOM 834 O O . ARG A 1 102 ? 5.547 -24.266 -14.82 1 95.25 102 ARG A O 1
ATOM 841 N N . GLU A 1 103 ? 7.551 -24.766 -15.711 1 94.5 103 GLU A N 1
ATOM 842 C CA . GLU A 1 103 ? 7.887 -25.703 -14.656 1 94.5 103 GLU A CA 1
ATOM 843 C C . GLU A 1 103 ? 7.977 -25.016 -13.297 1 94.5 103 GLU A C 1
ATOM 845 O O . GLU A 1 103 ? 7.445 -25.516 -12.305 1 94.5 103 GLU A O 1
ATOM 850 N N . MET A 1 104 ? 8.641 -23.922 -13.305 1 94.12 104 MET A N 1
ATOM 851 C CA . MET A 1 104 ? 8.789 -23.141 -12.07 1 94.12 104 MET A CA 1
ATOM 852 C C . MET A 1 104 ? 7.43 -22.719 -11.531 1 94.12 104 MET A C 1
ATOM 854 O O . MET A 1 104 ? 7.172 -22.812 -10.328 1 94.12 104 MET A O 1
ATOM 858 N N . TYR A 1 105 ? 6.59 -22.203 -12.398 1 93.44 105 TYR A N 1
ATOM 859 C CA . TYR A 1 105 ? 5.258 -21.781 -11.992 1 93.44 105 TYR A CA 1
ATOM 860 C C . TYR A 1 105 ? 4.441 -22.938 -11.453 1 93.44 105 TYR A C 1
ATOM 862 O O . TYR A 1 105 ? 3.777 -22.828 -10.422 1 93.44 105 TYR A O 1
ATOM 870 N N . ASP A 1 106 ? 4.492 -24.047 -12.125 1 91.69 106 ASP A N 1
ATOM 871 C CA . ASP A 1 106 ? 3.721 -25.234 -11.734 1 91.69 106 ASP A CA 1
ATOM 872 C C . ASP A 1 106 ? 4.109 -25.703 -10.336 1 91.69 106 ASP A C 1
ATOM 874 O O . ASP A 1 106 ? 3.244 -26.031 -9.523 1 91.69 106 ASP A O 1
ATOM 878 N N . ARG A 1 107 ? 5.422 -25.625 -10.062 1 92.38 107 ARG A N 1
ATOM 879 C CA . ARG A 1 107 ? 5.93 -26.031 -8.758 1 92.38 107 ARG A CA 1
ATOM 880 C C . ARG A 1 107 ? 5.426 -25.109 -7.656 1 92.38 107 ARG A C 1
ATOM 882 O O . ARG A 1 107 ? 5.309 -25.516 -6.5 1 92.38 107 ARG A O 1
ATOM 889 N N . ASN A 1 108 ? 5.078 -23.875 -8.047 1 93.06 108 ASN A N 1
ATOM 890 C CA . ASN A 1 108 ? 4.723 -22.859 -7.066 1 93.06 108 ASN A CA 1
ATOM 891 C C . ASN A 1 108 ? 3.297 -22.359 -7.266 1 93.06 108 ASN A C 1
ATOM 893 O O . ASN A 1 108 ? 2.949 -21.266 -6.82 1 93.06 108 ASN A O 1
ATOM 897 N N . SER A 1 109 ? 2.463 -23.078 -7.941 1 87.19 109 SER A N 1
ATOM 898 C CA . SER A 1 109 ? 1.119 -22.656 -8.32 1 87.19 109 SER A CA 1
ATOM 899 C C . SER A 1 109 ? 0.232 -22.469 -7.098 1 87.19 109 SER A C 1
ATOM 901 O O . SER A 1 109 ? -0.798 -21.797 -7.168 1 87.19 109 SER A O 1
ATOM 903 N N . ASN A 1 110 ? 0.632 -23.078 -5.965 1 89.81 110 ASN A N 1
ATOM 904 C CA . ASN A 1 110 ? -0.162 -23.016 -4.742 1 89.81 110 ASN A CA 1
ATOM 905 C C . ASN A 1 110 ? 0.082 -21.719 -3.98 1 89.81 110 ASN A C 1
ATOM 907 O O . ASN A 1 110 ? -0.669 -21.391 -3.064 1 89.81 110 ASN A O 1
ATOM 911 N N . ILE A 1 111 ? 1.093 -20.953 -4.34 1 90.44 111 ILE A N 1
ATOM 912 C CA . ILE A 1 111 ? 1.489 -19.75 -3.607 1 90.44 111 ILE A CA 1
ATOM 913 C C . ILE A 1 111 ? 0.396 -18.688 -3.721 1 90.44 111 ILE A C 1
ATOM 915 O O . ILE A 1 111 ? 0.024 -18.062 -2.725 1 90.44 111 ILE A O 1
ATOM 919 N N . GLY A 1 112 ? -0.181 -18.484 -4.887 1 87.31 112 GLY A N 1
ATOM 920 C CA . GLY A 1 112 ? -1.238 -17.516 -5.094 1 87.31 112 GLY A CA 1
ATOM 921 C C . GLY A 1 112 ? -2.465 -17.766 -4.238 1 87.31 112 GLY A C 1
ATOM 922 O O . GLY A 1 112 ? -2.936 -16.875 -3.535 1 87.31 112 GLY A O 1
ATOM 923 N N . ALA A 1 113 ? -2.896 -19.016 -4.309 1 87.12 113 ALA A N 1
ATOM 924 C CA . ALA A 1 113 ? -4.066 -19.406 -3.527 1 87.12 113 ALA A CA 1
ATOM 925 C C . ALA A 1 113 ? -3.803 -19.25 -2.033 1 87.12 113 ALA A C 1
ATOM 927 O O . ALA A 1 113 ? -4.672 -18.812 -1.284 1 87.12 113 ALA A O 1
ATOM 928 N N . ARG A 1 114 ? -2.602 -19.609 -1.668 1 91.75 114 ARG A N 1
ATOM 929 C CA . ARG A 1 114 ? -2.256 -19.516 -0.253 1 91.75 114 ARG A CA 1
ATOM 930 C C . ARG A 1 114 ? -2.184 -18.062 0.202 1 91.75 114 ARG A C 1
ATOM 932 O O . ARG A 1 114 ? -2.582 -17.734 1.322 1 91.75 114 ARG A O 1
ATOM 939 N N . CYS A 1 115 ? -1.689 -17.172 -0.618 1 91.62 115 CYS A N 1
ATOM 940 C CA . CYS A 1 115 ? -1.666 -15.742 -0.325 1 91.62 115 CYS A CA 1
ATOM 941 C C . CYS A 1 115 ? -3.062 -15.234 0.007 1 91.62 115 CYS A C 1
ATOM 943 O O . CYS A 1 115 ? -3.26 -14.562 1.024 1 91.62 115 CYS A O 1
ATOM 945 N N . ILE A 1 116 ? -4.039 -15.578 -0.796 1 91.88 116 ILE A N 1
ATOM 946 C CA . ILE A 1 116 ? -5.41 -15.102 -0.67 1 91.88 116 ILE A CA 1
ATOM 947 C C . ILE A 1 116 ? -6.043 -15.68 0.594 1 91.88 116 ILE A C 1
ATOM 949 O O . ILE A 1 116 ? -6.648 -14.945 1.383 1 91.88 116 ILE A O 1
ATOM 953 N N . THR A 1 117 ? -5.836 -16.984 0.785 1 93.5 117 THR A N 1
ATOM 954 C CA . THR A 1 117 ? -6.48 -17.656 1.911 1 93.5 117 THR A CA 1
ATOM 955 C C . THR A 1 117 ? -5.887 -17.172 3.234 1 93.5 117 THR A C 1
ATOM 957 O O . THR A 1 117 ? -6.598 -17.078 4.238 1 93.5 117 THR A O 1
ATOM 960 N N . LEU A 1 118 ? -4.586 -16.828 3.227 1 94.62 118 LEU A N 1
ATOM 961 C CA . LEU A 1 118 ? -3.945 -16.312 4.434 1 94.62 118 LEU A CA 1
ATOM 962 C C . LEU A 1 118 ? -4.426 -14.898 4.746 1 94.62 118 LEU A C 1
ATOM 964 O O . LEU A 1 118 ? -4.734 -14.586 5.898 1 94.62 118 LEU A O 1
ATOM 968 N N . LEU A 1 119 ? -4.559 -14.102 3.752 1 95.12 119 LEU A N 1
ATOM 969 C CA . LEU A 1 119 ? -4.93 -12.695 3.918 1 95.12 119 LEU A CA 1
ATOM 970 C C . LEU A 1 119 ? -6.328 -12.57 4.512 1 95.12 119 LEU A C 1
ATOM 972 O O . LEU A 1 119 ? -6.574 -11.695 5.344 1 95.12 119 LEU A O 1
ATOM 976 N N . PHE A 1 120 ? -7.246 -13.484 4.117 1 96.56 120 PHE A N 1
ATOM 977 C CA . PHE A 1 120 ? -8.641 -13.375 4.52 1 96.56 120 PHE A CA 1
ATOM 978 C C . PHE A 1 120 ? -9.055 -14.578 5.363 1 96.56 120 PHE A C 1
ATOM 980 O O . PHE A 1 120 ? -10.219 -14.984 5.336 1 96.56 120 PHE A O 1
ATOM 987 N N . GLU A 1 121 ? -8.047 -15.109 6.02 1 95.06 121 GLU A N 1
ATOM 988 C CA . GLU A 1 121 ? -8.312 -16.219 6.922 1 95.06 121 GLU A CA 1
ATOM 989 C C . GLU A 1 121 ? -9.359 -15.844 7.973 1 95.06 121 GLU A C 1
ATOM 991 O O . GLU A 1 121 ? -9.273 -14.773 8.578 1 95.06 121 GLU A O 1
ATOM 996 N N . GLY A 1 122 ? -10.406 -16.688 8.133 1 94.38 122 GLY A N 1
ATOM 997 C CA . GLY A 1 122 ? -11.375 -16.516 9.203 1 94.38 122 GLY A CA 1
ATOM 998 C C . GLY A 1 122 ? -12.594 -15.719 8.781 1 94.38 122 GLY A C 1
ATOM 999 O O . GLY A 1 122 ? -13.539 -15.562 9.555 1 94.38 122 GLY A O 1
ATOM 1000 N N . PHE A 1 123 ? -12.617 -15.219 7.539 1 95.75 123 PHE A N 1
ATOM 1001 C CA . PHE A 1 123 ? -13.773 -14.469 7.059 1 95.75 123 PHE A CA 1
ATOM 1002 C C . PHE A 1 123 ? -14.805 -15.391 6.434 1 95.75 123 PHE A C 1
ATOM 1004 O O . PHE A 1 123 ? -14.445 -16.359 5.742 1 95.75 123 PHE A O 1
ATOM 1011 N N . THR A 1 124 ? -16.062 -15.164 6.699 1 94.31 124 THR A N 1
ATOM 1012 C CA . THR A 1 124 ? -17.141 -15.891 6.043 1 94.31 124 THR A CA 1
ATOM 1013 C C . THR A 1 124 ? -17.406 -15.32 4.652 1 94.31 124 THR A C 1
ATOM 1015 O O . THR A 1 124 ? -16.969 -14.211 4.336 1 94.31 124 THR A O 1
ATOM 1018 N N . ALA A 1 125 ? -18.156 -16.047 3.893 1 93.62 125 ALA A N 1
ATOM 1019 C CA . ALA A 1 125 ? -18.5 -15.578 2.557 1 93.62 125 ALA A CA 1
ATOM 1020 C C . ALA A 1 125 ? -19.297 -14.273 2.625 1 93.62 125 ALA A C 1
ATOM 1022 O O . ALA A 1 125 ? -19.094 -13.375 1.809 1 93.62 125 ALA A O 1
ATOM 1023 N N . ALA A 1 126 ? -20.125 -14.195 3.586 1 94.5 126 ALA A N 1
ATOM 1024 C CA . ALA A 1 126 ? -20.938 -12.992 3.76 1 94.5 126 ALA A CA 1
ATOM 1025 C C . ALA A 1 126 ? -20.062 -11.797 4.129 1 94.5 126 ALA A C 1
ATOM 1027 O O . ALA A 1 126 ? -20.281 -10.688 3.631 1 94.5 126 ALA A O 1
ATOM 1028 N N . GLU A 1 127 ? -19.078 -12 4.957 1 95.75 127 GLU A N 1
ATOM 1029 C CA . GLU A 1 127 ? -18.156 -10.938 5.348 1 95.75 127 GLU A CA 1
ATOM 1030 C C . GLU A 1 127 ? -17.297 -10.492 4.164 1 95.75 127 GLU A C 1
ATOM 1032 O O . GLU A 1 127 ? -17.031 -9.297 3.994 1 95.75 127 GLU A O 1
ATOM 1037 N N . LEU A 1 128 ? -16.922 -11.453 3.35 1 96.38 128 LEU A N 1
ATOM 1038 C CA . LEU A 1 128 ? -16.109 -11.148 2.174 1 96.38 128 LEU A CA 1
ATOM 1039 C C . LEU A 1 128 ? -16.922 -10.312 1.177 1 96.38 128 LEU A C 1
ATOM 1041 O O . LEU A 1 128 ? -16.391 -9.359 0.595 1 96.38 128 LEU A O 1
ATOM 1045 N N . GLU A 1 129 ? -18.141 -10.625 1.045 1 95.25 129 GLU A N 1
ATOM 1046 C CA . GLU A 1 129 ? -19 -9.867 0.14 1 95.25 129 GLU A CA 1
ATOM 1047 C C . GLU A 1 129 ? -19.188 -8.43 0.631 1 95.25 129 GLU A C 1
ATOM 1049 O O . GLU A 1 129 ? -19.141 -7.488 -0.162 1 95.25 129 GLU A O 1
ATOM 1054 N N . LEU A 1 130 ? -19.344 -8.312 1.898 1 95.69 130 LEU A N 1
ATOM 1055 C CA . LEU A 1 130 ? -19.484 -6.98 2.482 1 95.69 130 LEU A CA 1
ATOM 1056 C C . LEU A 1 130 ? -18.188 -6.184 2.309 1 95.69 130 LEU A C 1
ATOM 1058 O O . LEU A 1 130 ? -18.219 -5.004 1.947 1 95.69 130 LEU A O 1
ATOM 1062 N N . GLN A 1 131 ? -17.031 -6.789 2.523 1 95.94 131 GLN A N 1
ATOM 1063 C CA . GLN A 1 131 ? -15.742 -6.141 2.357 1 95.94 131 GLN A CA 1
ATOM 1064 C C . GLN A 1 131 ? -15.531 -5.695 0.912 1 95.94 131 GLN A C 1
ATOM 1066 O O . GLN A 1 131 ? -15.008 -4.609 0.66 1 95.94 131 GLN A O 1
ATOM 1071 N N . SER A 1 132 ? -15.945 -6.578 -0.002 1 96.5 132 SER A N 1
ATOM 1072 C CA . SER A 1 132 ? -15.805 -6.242 -1.415 1 96.5 132 SER A CA 1
ATOM 1073 C C . SER A 1 132 ? -16.594 -4.984 -1.766 1 96.5 132 SER A C 1
ATOM 1075 O O . SER A 1 132 ? -16.109 -4.137 -2.521 1 96.5 132 SER A O 1
ATOM 1077 N N . GLN A 1 133 ? -17.766 -4.828 -1.178 1 96.69 133 GLN A N 1
ATOM 1078 C CA . GLN A 1 133 ? -18.578 -3.635 -1.411 1 96.69 133 GLN A CA 1
ATOM 1079 C C . GLN A 1 133 ? -17.891 -2.391 -0.843 1 96.69 133 GLN A C 1
ATOM 1081 O O . GLN A 1 133 ? -17.906 -1.332 -1.473 1 96.69 133 GLN A O 1
ATOM 1086 N N . PHE A 1 134 ? -17.328 -2.551 0.304 1 97.19 134 PHE A N 1
ATOM 1087 C CA . PHE A 1 134 ? -16.625 -1.438 0.931 1 97.19 134 PHE A CA 1
ATOM 1088 C C . PHE A 1 134 ? -15.391 -1.048 0.117 1 97.19 134 PHE A C 1
ATOM 1090 O O . PHE A 1 134 ? -15.117 0.139 -0.073 1 97.19 134 PHE A O 1
ATOM 1097 N N . TYR A 1 135 ? -14.594 -2.066 -0.392 1 97.5 135 TYR A N 1
ATOM 1098 C CA . TYR A 1 135 ? -13.422 -1.785 -1.215 1 97.5 135 TYR A CA 1
ATOM 1099 C C . TYR A 1 135 ? -13.812 -1.028 -2.479 1 97.5 135 TYR A C 1
ATOM 1101 O O . TYR A 1 135 ? -13.125 -0.088 -2.883 1 97.5 135 TYR A O 1
ATOM 1109 N N . GLU A 1 136 ? -14.938 -1.402 -3.055 1 97.25 136 GLU A N 1
ATOM 1110 C CA . GLU A 1 136 ? -15.406 -0.727 -4.262 1 97.25 136 GLU A CA 1
ATOM 1111 C C . GLU A 1 136 ? -15.695 0.747 -3.992 1 97.25 136 GLU A C 1
ATOM 1113 O O . GLU A 1 136 ? -15.375 1.608 -4.812 1 97.25 136 GLU A O 1
ATOM 1118 N N . ARG A 1 137 ? -16.281 1.017 -2.879 1 97.56 137 ARG A N 1
ATOM 1119 C CA . ARG A 1 137 ? -16.594 2.396 -2.52 1 97.56 137 ARG A CA 1
ATOM 1120 C C . ARG A 1 137 ? -15.312 3.199 -2.275 1 97.56 137 ARG A C 1
ATOM 1122 O O . ARG A 1 137 ? -15.211 4.352 -2.699 1 97.56 137 ARG A O 1
ATOM 1129 N N . VAL A 1 138 ? -14.297 2.607 -1.575 1 97.69 138 VAL A N 1
ATOM 1130 C CA . VAL A 1 138 ? -13.031 3.287 -1.331 1 97.69 138 VAL A CA 1
ATOM 1131 C C . VAL A 1 138 ? -12.32 3.549 -2.656 1 97.69 138 VAL A C 1
ATOM 1133 O O . VAL A 1 138 ? -11.781 4.637 -2.875 1 97.69 138 VAL A O 1
ATOM 1136 N N . ILE A 1 139 ? -12.383 2.559 -3.566 1 96.81 139 ILE A N 1
ATOM 1137 C CA . ILE A 1 139 ? -11.766 2.699 -4.883 1 96.81 139 ILE A CA 1
ATOM 1138 C C . ILE A 1 139 ? -12.43 3.848 -5.641 1 96.81 139 ILE A C 1
ATOM 1140 O O . ILE A 1 139 ? -11.75 4.656 -6.27 1 96.81 139 ILE A O 1
ATOM 1144 N N . ALA A 1 140 ? -13.742 3.914 -5.535 1 97.25 140 ALA A N 1
ATOM 1145 C CA . ALA A 1 140 ? -14.477 5.008 -6.18 1 97.25 140 ALA A CA 1
ATOM 1146 C C . ALA A 1 140 ? -14.062 6.355 -5.594 1 97.25 140 ALA A C 1
ATOM 1148 O O . ALA A 1 140 ? -13.906 7.332 -6.328 1 97.25 140 ALA A O 1
ATOM 1149 N N . ASN A 1 141 ? -13.844 6.418 -4.301 1 96.88 141 ASN A N 1
ATOM 1150 C CA . ASN A 1 141 ? -13.461 7.648 -3.623 1 96.88 141 ASN A CA 1
ATOM 1151 C C . ASN A 1 141 ? -12.047 8.078 -4.004 1 96.88 141 ASN A C 1
ATOM 1153 O O . ASN A 1 141 ? -11.672 9.242 -3.818 1 96.88 141 ASN A O 1
ATOM 1157 N N . LEU A 1 142 ? -11.219 7.133 -4.48 1 96.12 142 LEU A N 1
ATOM 1158 C CA . LEU A 1 142 ? -9.844 7.426 -4.844 1 96.12 142 LEU A CA 1
ATOM 1159 C C . LEU A 1 142 ? -9.766 8.102 -6.211 1 96.12 142 LEU A C 1
ATOM 1161 O O . LEU A 1 142 ? -8.734 8.656 -6.582 1 96.12 142 LEU A O 1
ATOM 1165 N N . GLU A 1 143 ? -10.945 8 -6.918 1 93.25 143 GLU A N 1
ATOM 1166 C CA . GLU A 1 143 ? -10.984 8.688 -8.203 1 93.25 143 GLU A CA 1
ATOM 1167 C C . GLU A 1 143 ? -10.898 10.203 -8.023 1 93.25 143 GLU A C 1
ATOM 1169 O O . GLU A 1 143 ? -11.766 10.812 -7.395 1 93.25 143 GLU A O 1
ATOM 1174 N N . GLY A 1 144 ? -9.859 10.844 -8.492 1 91.62 144 GLY A N 1
ATOM 1175 C CA . GLY A 1 144 ? -9.641 12.273 -8.367 1 91.62 144 GLY A CA 1
ATOM 1176 C C . GLY A 1 144 ? -9.133 12.672 -6.992 1 91.62 144 GLY A C 1
ATOM 1177 O O . GLY A 1 144 ? -9.141 13.859 -6.645 1 91.62 144 GLY A O 1
ATOM 1178 N N . PHE A 1 145 ? -8.805 11.719 -6.215 1 93.62 145 PHE A N 1
ATOM 1179 C CA . PHE A 1 145 ? -8.367 11.922 -4.84 1 93.62 145 PHE A CA 1
ATOM 1180 C C . PHE A 1 145 ? -7.18 12.875 -4.789 1 93.62 145 PHE A C 1
ATOM 1182 O O . PHE A 1 145 ? -7.246 13.922 -4.137 1 93.62 145 PHE A O 1
ATOM 1189 N N . SER A 1 146 ? -6.156 12.562 -5.523 1 94.75 146 SER A N 1
ATOM 1190 C CA . SER A 1 146 ? -4.953 13.391 -5.508 1 94.75 146 SER A CA 1
ATOM 1191 C C . SER A 1 146 ? -5.223 14.773 -6.09 1 94.75 146 SER A C 1
ATOM 1193 O O . SER A 1 146 ? -4.727 15.773 -5.574 1 94.75 146 SER A O 1
ATOM 1195 N N . ASP A 1 147 ? -6.078 14.812 -7.109 1 94.69 147 ASP A N 1
ATOM 1196 C CA . ASP A 1 147 ? -6.395 16.078 -7.742 1 94.69 147 ASP A CA 1
ATOM 1197 C C . ASP A 1 147 ? -7.098 17.031 -6.766 1 94.69 147 ASP A C 1
ATOM 1199 O O . ASP A 1 147 ? -6.77 18.203 -6.691 1 94.69 147 ASP A O 1
ATOM 1203 N N . THR A 1 148 ? -8.039 16.5 -6.078 1 94.06 148 THR A N 1
ATOM 1204 C CA . THR A 1 148 ? -8.789 17.281 -5.109 1 94.06 148 THR A CA 1
ATOM 1205 C C . THR A 1 148 ? -7.871 17.812 -4.02 1 94.06 148 THR A C 1
ATOM 1207 O O . THR A 1 148 ? -7.957 19 -3.652 1 94.06 148 THR A O 1
ATOM 1210 N N . LEU A 1 149 ? -6.98 17.047 -3.543 1 93.44 149 LEU A N 1
ATOM 1211 C CA . LEU A 1 149 ? -6.098 17.438 -2.453 1 93.44 149 LEU A CA 1
ATOM 1212 C C . LEU A 1 149 ? -5.031 18.422 -2.945 1 93.44 149 LEU A C 1
ATOM 1214 O O . LEU A 1 149 ? -4.66 19.344 -2.227 1 93.44 149 LEU A O 1
ATOM 1218 N N . LEU A 1 150 ? -4.562 18.234 -4.129 1 94 150 LEU A N 1
ATOM 1219 C CA . LEU A 1 150 ? -3.594 19.156 -4.711 1 94 150 LEU A CA 1
ATOM 1220 C C . LEU A 1 150 ? -4.215 20.531 -4.926 1 94 150 LEU A C 1
ATOM 1222 O O . LEU A 1 150 ? -3.574 21.562 -4.68 1 94 150 LEU A O 1
ATOM 1226 N N . GLU A 1 151 ? -5.449 20.469 -5.379 1 93.81 151 GLU A N 1
ATOM 1227 C CA . GLU A 1 151 ? -6.172 21.734 -5.551 1 93.81 151 GLU A CA 1
ATOM 1228 C C . GLU A 1 151 ? -6.359 22.453 -4.219 1 93.81 151 GLU A C 1
ATOM 1230 O O . GLU A 1 151 ? -6.23 23.672 -4.141 1 93.81 151 GLU A O 1
ATOM 1235 N N . LEU A 1 152 ? -6.672 21.656 -3.252 1 92.69 152 LEU A N 1
ATOM 1236 C CA . LEU A 1 152 ? -6.828 22.219 -1.918 1 92.69 152 LEU A CA 1
ATOM 1237 C C . LEU A 1 152 ? -5.516 22.828 -1.428 1 92.69 152 LEU A C 1
ATOM 1239 O O . LEU A 1 152 ? -5.5 23.922 -0.883 1 92.69 152 LEU A O 1
ATOM 1243 N N . ALA A 1 153 ? -4.426 22.172 -1.606 1 92.44 153 ALA A N 1
ATOM 1244 C CA . ALA A 1 153 ? -3.111 22.656 -1.211 1 92.44 153 ALA A CA 1
ATOM 1245 C C . ALA A 1 153 ? -2.77 23.953 -1.939 1 92.44 153 ALA A C 1
ATOM 1247 O O . ALA A 1 153 ? -2.219 24.891 -1.342 1 92.44 153 ALA A O 1
ATOM 1248 N N . GLU A 1 154 ? -3.088 23.984 -3.16 1 92.19 154 GLU A N 1
ATOM 1249 C CA . GLU A 1 154 ? -2.844 25.188 -3.955 1 92.19 154 GLU A CA 1
ATOM 1250 C C . GLU A 1 154 ? -3.684 26.359 -3.455 1 92.19 154 GLU A C 1
ATOM 1252 O O . GLU A 1 154 ? -3.193 27.484 -3.367 1 92.19 154 GLU A O 1
ATOM 1257 N N . SER A 1 155 ? -4.93 26.078 -3.197 1 92.31 155 SER A N 1
ATOM 1258 C CA . SER A 1 155 ? -5.824 27.109 -2.68 1 92.31 155 SER A CA 1
ATOM 1259 C C . SER A 1 155 ? -5.332 27.641 -1.343 1 92.31 155 SER A C 1
ATOM 1261 O O . SER A 1 155 ? -5.438 28.844 -1.074 1 92.31 155 SER A O 1
ATOM 1263 N N . ASN A 1 156 ? -4.828 26.734 -0.507 1 91 156 ASN A N 1
ATOM 1264 C CA . ASN A 1 156 ? -4.285 27.141 0.787 1 91 156 ASN A CA 1
ATOM 1265 C C . ASN A 1 156 ? -3.113 28.109 0.628 1 91 156 ASN A C 1
ATOM 1267 O O . ASN A 1 156 ? -2.938 29.016 1.443 1 91 156 ASN A O 1
ATOM 1271 N N . THR A 1 157 ? -2.281 27.906 -0.334 1 87.75 157 THR A N 1
ATOM 1272 C CA . THR A 1 157 ? -1.119 28.75 -0.589 1 87.75 157 THR A CA 1
ATOM 1273 C C . THR A 1 157 ? -1.545 30.109 -1.144 1 87.75 157 THR A C 1
ATOM 1275 O O . THR A 1 157 ? -0.927 31.125 -0.84 1 87.75 157 THR A O 1
ATOM 1278 N N . ARG A 1 158 ? -2.619 30.141 -1.89 1 82.5 158 ARG A N 1
ATOM 1279 C CA . ARG A 1 158 ? -3.131 31.375 -2.479 1 82.5 158 ARG A CA 1
ATOM 1280 C C . ARG A 1 158 ? -3.832 32.219 -1.429 1 82.5 158 ARG A C 1
ATOM 1282 O O . ARG A 1 158 ? -3.686 33.469 -1.423 1 82.5 158 ARG A O 1
ATOM 1289 N N . ASP A 1 159 ? -4.77 31.578 -0.671 1 72.81 159 ASP A N 1
ATOM 1290 C CA . ASP A 1 159 ? -5.527 32.281 0.351 1 72.81 159 ASP A CA 1
ATOM 1291 C C . ASP A 1 159 ? -4.602 32.906 1.387 1 72.81 159 ASP A C 1
ATOM 1293 O O . ASP A 1 159 ? -4.902 33.969 1.937 1 72.81 159 ASP A O 1
ATOM 1297 N N . ASP A 1 160 ? -3.576 32.188 1.8 1 62.09 160 ASP A N 1
ATOM 1298 C CA . ASP A 1 160 ? -2.631 32.75 2.756 1 62.09 160 ASP A CA 1
ATOM 1299 C C . ASP A 1 160 ? -1.979 34 2.201 1 62.09 160 ASP A C 1
ATOM 1301 O O . ASP A 1 160 ? -1.556 34.875 2.961 1 62.09 160 ASP A O 1
ATOM 1305 N N . ARG A 1 161 ? -1.907 34.25 0.851 1 55.47 161 ARG A N 1
ATOM 1306 C CA . ARG A 1 161 ? -1.371 35.469 0.237 1 55.47 161 ARG A CA 1
ATOM 1307 C C . ARG A 1 161 ? -2.408 36.562 0.233 1 55.47 161 ARG A C 1
ATOM 1309 O O . ARG A 1 161 ? -2.078 37.719 -0.022 1 55.47 161 ARG A O 1
ATOM 1316 N N . ASP A 1 162 ? -3.803 36.156 0.42 1 51.09 162 ASP A N 1
ATOM 1317 C CA . ASP A 1 162 ? -4.832 37.188 0.49 1 51.09 162 ASP A CA 1
ATOM 1318 C C . ASP A 1 162 ? -5.172 37.531 1.94 1 51.09 162 ASP A C 1
ATOM 1320 O O . ASP A 1 162 ? -5.594 36.656 2.705 1 51.09 162 ASP A O 1
ATOM 1324 N N . PRO A 1 163 ? -4.84 38.656 2.592 1 47.91 163 PRO A N 1
ATOM 1325 C CA . PRO A 1 163 ? -5.047 39.156 3.959 1 47.91 163 PRO A CA 1
ATOM 1326 C C . PRO A 1 163 ? -6.496 39 4.422 1 47.91 163 PRO A C 1
ATOM 1328 O O . PRO A 1 163 ? -6.773 39.062 5.621 1 47.91 163 PRO A O 1
ATOM 1331 N N . SER A 1 164 ? -7.551 39.125 3.623 1 44.97 164 SER A N 1
ATOM 1332 C CA . SER A 1 164 ? -8.953 39.281 4.016 1 44.97 164 SER A CA 1
ATOM 1333 C C . SER A 1 164 ? -9.539 37.938 4.461 1 44.97 164 SER A C 1
ATOM 1335 O O . SER A 1 164 ? -10.633 37.906 5.031 1 44.97 164 SER A O 1
ATOM 1337 N N . VAL A 1 165 ? -9.164 36.812 4.047 1 41.72 165 VAL A N 1
ATOM 1338 C CA . VAL A 1 165 ? -9.82 35.531 4.242 1 41.72 165 VAL A CA 1
ATOM 1339 C C . VAL A 1 165 ? -9.406 34.938 5.59 1 41.72 165 VAL A C 1
ATOM 1341 O O . VAL A 1 165 ? -9.758 33.781 5.914 1 41.72 165 VAL A O 1
ATOM 1344 N N . ASP A 1 166 ? -8.578 35.562 6.402 1 40.22 166 ASP A N 1
ATOM 1345 C CA . ASP A 1 166 ? -8.102 35.125 7.707 1 40.22 166 ASP A CA 1
ATOM 1346 C C . ASP A 1 166 ? -9.266 34.75 8.625 1 40.22 166 ASP A C 1
ATOM 1348 O O . ASP A 1 166 ? -9.133 33.906 9.508 1 40.22 166 ASP A O 1
ATOM 1352 N N . ASN A 1 167 ? -10.391 35.469 8.656 1 38.19 167 ASN A N 1
ATOM 1353 C CA . ASN A 1 167 ? -11.344 35.531 9.758 1 38.19 167 ASN A CA 1
ATOM 1354 C C . ASN A 1 167 ? -12.234 34.312 9.828 1 38.19 167 ASN A C 1
ATOM 1356 O O . ASN A 1 167 ? -12.625 33.875 10.922 1 38.19 167 ASN A O 1
ATOM 1360 N N . VAL A 1 168 ? -12.75 33.719 8.719 1 36.56 168 VAL A N 1
ATOM 1361 C CA . VAL A 1 168 ? -13.875 32.812 8.805 1 36.56 168 VAL A CA 1
ATOM 1362 C C . VAL A 1 168 ? -13.375 31.422 9.25 1 36.56 168 VAL A C 1
ATOM 1364 O O . VAL A 1 168 ? -14.07 30.719 9.992 1 36.56 168 VAL A O 1
ATOM 1367 N N . LEU A 1 169 ? -12.234 30.891 8.836 1 37.78 169 LEU A N 1
ATOM 1368 C CA . LEU A 1 169 ? -11.836 29.516 9.117 1 37.78 169 LEU A CA 1
ATOM 1369 C C . LEU A 1 169 ? -11.383 29.359 10.562 1 37.78 169 LEU A C 1
ATOM 1371 O O . LEU A 1 169 ? -11.227 28.25 11.047 1 37.78 169 LEU A O 1
ATOM 1375 N N . GLU A 1 170 ? -10.969 30.453 11.312 1 37.31 170 GLU A N 1
ATOM 1376 C CA . GLU A 1 170 ? -10.648 30.406 12.734 1 37.31 170 GLU A CA 1
ATOM 1377 C C . GLU A 1 170 ? -11.852 29.953 13.555 1 37.31 170 GLU A C 1
ATOM 1379 O O . GLU A 1 170 ? -11.688 29.297 14.586 1 37.31 170 GLU A O 1
ATOM 1384 N N . GLN A 1 171 ? -13.062 30.375 13.258 1 36.66 171 GLN A N 1
ATOM 1385 C CA . GLN A 1 171 ? -14.195 30.109 14.133 1 36.66 171 GLN A CA 1
ATOM 1386 C C . GLN A 1 171 ? -14.516 28.625 14.188 1 36.66 171 GLN A C 1
ATOM 1388 O O . GLN A 1 171 ? -14.93 28.109 15.227 1 36.66 171 GLN A O 1
ATOM 1393 N N . LYS A 1 172 ? -14.578 27.891 13.062 1 38.53 172 LYS A N 1
ATOM 1394 C CA . LYS A 1 172 ? -15.031 26.5 13.141 1 38.53 172 LYS A CA 1
ATOM 1395 C C . LYS A 1 172 ? -13.922 25.594 13.688 1 38.53 172 LYS A C 1
ATOM 1397 O O . LYS A 1 172 ? -14.172 24.438 14.023 1 38.53 172 LYS A O 1
ATOM 1402 N N . GLN A 1 173 ? -12.586 25.828 13.625 1 39.69 173 GLN A N 1
ATOM 1403 C CA . GLN A 1 173 ? -11.492 25 14.125 1 39.69 173 GLN A CA 1
ATOM 1404 C C . GLN A 1 173 ? -11.391 25.078 15.648 1 39.69 173 GLN A C 1
ATOM 1406 O O . GLN A 1 173 ? -10.703 24.266 16.281 1 39.69 173 GLN A O 1
ATOM 1411 N N . LYS A 1 174 ? -11.695 26.219 16.453 1 39.28 174 LYS A N 1
ATOM 1412 C CA . LYS A 1 174 ? -11.602 26.359 17.906 1 39.28 174 LYS A CA 1
ATOM 1413 C C . LYS A 1 174 ? -12.406 25.281 18.625 1 39.28 174 LYS A C 1
ATOM 1415 O O . LYS A 1 174 ? -12.07 24.906 19.75 1 39.28 174 LYS A O 1
ATOM 1420 N N . GLY A 1 175 ? -13.625 24.906 18.156 1 35.59 175 GLY A N 1
ATOM 1421 C CA . GLY A 1 175 ? -14.406 23.984 18.953 1 35.59 175 GLY A CA 1
ATOM 1422 C C . GLY A 1 175 ? -13.828 22.578 19 1 35.59 175 GLY A C 1
ATOM 1423 O O . GLY A 1 175 ? -14.273 21.734 19.781 1 35.59 175 GLY A O 1
ATOM 1424 N N . ASN A 1 176 ? -13.445 21.891 17.906 1 34.94 176 ASN A N 1
ATOM 1425 C CA . ASN A 1 176 ? -13.094 20.484 17.906 1 34.94 176 ASN A CA 1
ATOM 1426 C C . ASN A 1 176 ? -11.617 20.266 18.219 1 34.94 176 ASN A C 1
ATOM 1428 O O . ASN A 1 176 ? -10.867 19.781 17.359 1 34.94 176 ASN A O 1
ATOM 1432 N N . SER A 1 177 ? -10.891 21.141 18.906 1 34.5 177 SER A N 1
ATOM 1433 C CA . SER A 1 177 ? -9.523 21.109 19.391 1 34.5 177 SER A CA 1
ATOM 1434 C C . SER A 1 177 ? -9.234 19.812 20.141 1 34.5 177 SER A C 1
ATOM 1436 O O . SER A 1 177 ? -8.25 19.719 20.875 1 34.5 177 SER A O 1
ATOM 1438 N N . GLY A 1 178 ? -10.312 19.047 20.547 1 34.31 178 GLY A N 1
ATOM 1439 C CA . GLY A 1 178 ? -9.922 17.844 21.297 1 34.31 178 GLY A CA 1
ATOM 1440 C C . GLY A 1 178 ? -8.812 17.062 20.609 1 34.31 178 GLY A C 1
ATOM 1441 O O . GLY A 1 178 ? -8.391 17.406 19.516 1 34.31 178 GLY A O 1
ATOM 1442 N N . LYS A 1 179 ? -8.383 15.906 21.359 1 36.78 179 LYS A N 1
ATOM 1443 C CA . LYS A 1 179 ? -7.379 14.883 21.078 1 36.78 179 LYS A CA 1
ATOM 1444 C C . LYS A 1 179 ? -7.504 14.375 19.641 1 36.78 179 LYS A C 1
ATOM 1446 O O . LYS A 1 179 ? -8.258 13.438 19.375 1 36.78 179 LYS A O 1
ATOM 1451 N N . SER A 1 180 ? -7.707 15.242 18.703 1 35.97 180 SER A N 1
ATOM 1452 C CA . SER A 1 180 ? -7.945 14.734 17.359 1 35.97 180 SER A CA 1
ATOM 1453 C C . SER A 1 180 ? -6.82 13.805 16.906 1 35.97 180 SER A C 1
ATOM 1455 O O . SER A 1 180 ? -5.652 14.203 16.906 1 35.97 180 SER A O 1
ATOM 1457 N N . ASN A 1 181 ? -6.871 12.586 17.438 1 33.91 181 ASN A N 1
ATOM 1458 C CA . ASN A 1 181 ? -6.039 11.523 16.891 1 33.91 181 ASN A CA 1
ATOM 1459 C C . ASN A 1 181 ? -5.922 11.609 15.375 1 33.91 181 ASN A C 1
ATOM 1461 O O . ASN A 1 181 ? -6.016 10.602 14.68 1 33.91 181 ASN A O 1
ATOM 1465 N N . TYR A 1 182 ? -6.184 12.828 14.93 1 33.84 182 TYR A N 1
ATOM 1466 C CA . TYR A 1 182 ? -6.305 13.047 13.492 1 33.84 182 TYR A CA 1
ATOM 1467 C C . TYR A 1 182 ? -5.312 12.188 12.719 1 33.84 182 TYR A C 1
ATOM 1469 O O . TYR A 1 182 ? -5.695 11.453 11.812 1 33.84 182 TYR A O 1
ATOM 1477 N N . LEU A 1 183 ? -4.047 12.766 12.523 1 34.78 183 LEU A N 1
ATOM 1478 C CA . LEU A 1 183 ? -3.146 12.227 11.508 1 34.78 183 LEU A CA 1
ATOM 1479 C C . LEU A 1 183 ? -2.455 10.961 12.016 1 34.78 183 LEU A C 1
ATOM 1481 O O . LEU A 1 183 ? -1.236 10.953 12.203 1 34.78 183 LEU A O 1
ATOM 1485 N N . SER A 1 184 ? -3.057 10.25 12.969 1 30.05 184 SER A N 1
ATOM 1486 C CA . SER A 1 184 ? -2.303 9.062 13.352 1 30.05 184 SER A CA 1
ATOM 1487 C C . SER A 1 184 ? -1.965 8.203 12.141 1 30.05 184 SER A C 1
ATOM 1489 O O . SER A 1 184 ? -2.861 7.715 11.453 1 30.05 184 SER A O 1
ATOM 1491 N N . TYR A 1 185 ? -1.152 8.477 11.281 1 29.2 185 TYR A N 1
ATOM 1492 C CA . TYR A 1 185 ? -0.617 7.535 10.305 1 29.2 185 TYR A CA 1
ATOM 1493 C C . TYR A 1 185 ? -0.223 6.223 10.977 1 29.2 185 TYR A C 1
ATOM 1495 O O . TYR A 1 185 ? 0.325 6.219 12.078 1 29.2 185 TYR A O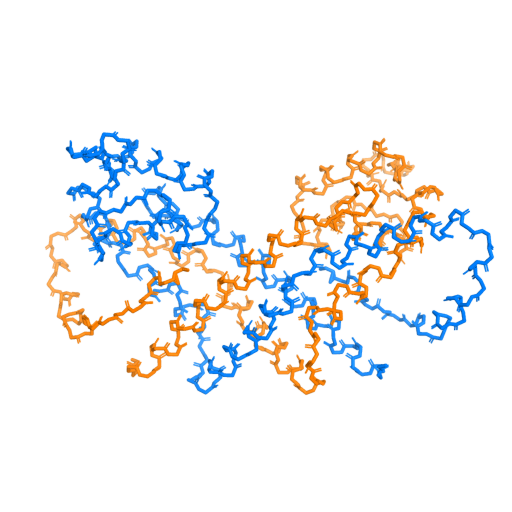 1
ATOM 1503 N N . MET B 1 1 ? -13.352 -25.625 0.523 1 73.5 1 MET B N 1
ATOM 1504 C CA . MET B 1 1 ? -14.062 -24.359 0.359 1 73.5 1 MET B CA 1
ATOM 1505 C C . MET B 1 1 ? -15.031 -24.438 -0.817 1 73.5 1 MET B C 1
ATOM 1507 O O . MET B 1 1 ? -14.719 -25.031 -1.845 1 73.5 1 MET B O 1
ATOM 1511 N N . SER B 1 2 ? -16.219 -23.953 -0.607 1 83.19 2 SER B N 1
ATOM 1512 C CA . SER B 1 2 ? -17.219 -24 -1.668 1 83.19 2 SER B CA 1
ATOM 1513 C C . SER B 1 2 ? -16.844 -23.078 -2.822 1 83.19 2 SER B C 1
ATOM 1515 O O . SER B 1 2 ? -16 -22.188 -2.662 1 83.19 2 SER B O 1
ATOM 1517 N N . GLU B 1 3 ? -17.25 -23.391 -3.973 1 82.31 3 GLU B N 1
ATOM 1518 C CA . GLU B 1 3 ? -17 -22.578 -5.148 1 82.31 3 GLU B CA 1
ATOM 1519 C C . GLU B 1 3 ? -17.375 -21.109 -4.895 1 82.31 3 GLU B C 1
ATOM 1521 O O . GLU B 1 3 ? -16.672 -20.203 -5.316 1 82.31 3 GLU B O 1
ATOM 1526 N N . ARG B 1 4 ? -18.516 -20.953 -4.238 1 82.25 4 ARG B N 1
ATOM 1527 C CA . ARG B 1 4 ? -18.984 -19.609 -3.91 1 82.25 4 ARG B CA 1
ATOM 1528 C C . ARG B 1 4 ? -18.016 -18.891 -2.99 1 82.25 4 ARG B C 1
ATOM 1530 O O . ARG B 1 4 ? -17.75 -17.703 -3.166 1 82.25 4 ARG B O 1
ATOM 1537 N N . GLU B 1 5 ? -17.453 -19.609 -2.055 1 87 5 GLU B N 1
ATOM 1538 C CA . GLU B 1 5 ? -16.5 -19.047 -1.108 1 87 5 GLU B CA 1
ATOM 1539 C C . GLU B 1 5 ? -15.203 -18.641 -1.809 1 87 5 GLU B C 1
ATOM 1541 O O . GLU B 1 5 ? -14.641 -17.578 -1.516 1 87 5 GLU B O 1
ATOM 1546 N N . TRP B 1 6 ? -14.875 -19.484 -2.674 1 87.56 6 TRP B N 1
ATOM 1547 C CA . TRP B 1 6 ? -13.633 -19.188 -3.393 1 87.56 6 TRP B CA 1
ATOM 1548 C C . TRP B 1 6 ? -13.812 -17.984 -4.309 1 87.56 6 TRP B C 1
ATOM 1550 O O . TRP B 1 6 ? -12.922 -17.141 -4.398 1 87.56 6 TRP B O 1
ATOM 1560 N N . ASP B 1 7 ? -14.945 -17.906 -4.93 1 87.81 7 ASP B N 1
ATOM 1561 C CA . ASP B 1 7 ? -15.234 -16.781 -5.801 1 87.81 7 ASP B CA 1
ATOM 1562 C C . ASP B 1 7 ? -15.234 -15.469 -5.012 1 87.81 7 ASP B C 1
ATOM 1564 O O . ASP B 1 7 ? -14.68 -14.469 -5.465 1 87.81 7 ASP B O 1
ATOM 1568 N N . ALA B 1 8 ? -15.898 -15.547 -3.875 1 90.56 8 ALA B N 1
ATOM 1569 C CA . ALA B 1 8 ? -15.938 -14.367 -3.012 1 90.56 8 ALA B CA 1
ATOM 1570 C C . ALA B 1 8 ? -14.531 -13.977 -2.553 1 90.56 8 ALA B C 1
ATOM 1572 O O . ALA B 1 8 ? -14.188 -12.797 -2.525 1 90.56 8 ALA B O 1
ATOM 1573 N N . LEU B 1 9 ? -13.766 -14.977 -2.271 1 91.69 9 LEU B N 1
ATOM 1574 C CA . LEU B 1 9 ? -12.391 -14.766 -1.818 1 91.69 9 LEU B CA 1
ATOM 1575 C C . LEU B 1 9 ? -11.547 -14.133 -2.918 1 91.69 9 LEU B C 1
ATOM 1577 O O . LEU B 1 9 ? -10.828 -13.164 -2.67 1 91.69 9 LEU B O 1
ATOM 1581 N N . GLU B 1 10 ? -11.672 -14.602 -4.078 1 88.69 10 GLU B N 1
ATOM 1582 C CA . GLU B 1 10 ? -10.898 -14.102 -5.211 1 88.69 10 GLU B CA 1
ATOM 1583 C C . GLU B 1 10 ? -11.289 -12.672 -5.559 1 88.69 10 GLU B C 1
ATOM 1585 O O . GLU B 1 10 ? -10.43 -11.828 -5.82 1 88.69 10 GLU B O 1
ATOM 1590 N N . LYS B 1 11 ? -12.562 -12.453 -5.586 1 91.19 11 LYS B N 1
ATOM 1591 C CA . LYS B 1 11 ? -13.055 -11.109 -5.883 1 91.19 11 LYS B CA 1
ATOM 1592 C C . LYS B 1 11 ? -12.586 -10.109 -4.832 1 91.19 11 LYS B C 1
ATOM 1594 O O . LYS B 1 11 ? -12.109 -9.023 -5.168 1 91.19 11 LYS B O 1
ATOM 1599 N N . THR B 1 12 ? -12.734 -10.5 -3.602 1 94.75 12 THR B N 1
ATOM 1600 C CA . THR B 1 12 ? -12.336 -9.625 -2.502 1 94.75 12 THR B CA 1
ATOM 1601 C C . THR B 1 12 ? -10.844 -9.336 -2.555 1 94.75 12 THR B C 1
ATOM 1603 O O . THR B 1 12 ? -10.422 -8.188 -2.359 1 94.75 12 THR B O 1
ATOM 1606 N N . ASP B 1 13 ? -10.062 -10.336 -2.842 1 93 13 ASP B N 1
ATOM 1607 C CA . ASP B 1 13 ? -8.617 -10.148 -2.947 1 93 13 ASP B CA 1
ATOM 1608 C C . ASP B 1 13 ? -8.266 -9.203 -4.094 1 93 13 ASP B C 1
ATOM 1610 O O . ASP B 1 13 ? -7.414 -8.328 -3.941 1 93 13 ASP B O 1
ATOM 1614 N N . TRP B 1 14 ? -8.969 -9.422 -5.18 1 88.12 14 TRP B N 1
ATOM 1615 C CA . TRP B 1 14 ? -8.734 -8.562 -6.336 1 88.12 14 TRP B CA 1
ATOM 1616 C C . TRP B 1 14 ? -9.031 -7.105 -6 1 88.12 14 TRP B C 1
ATOM 1618 O O . TRP B 1 14 ? -8.234 -6.219 -6.297 1 88.12 14 TRP B O 1
ATOM 1628 N N . LEU B 1 15 ? -10.117 -6.875 -5.418 1 92.81 15 LEU B N 1
ATOM 1629 C CA . LEU B 1 15 ? -10.523 -5.52 -5.059 1 92.81 15 LEU B CA 1
ATOM 1630 C C . LEU B 1 15 ? -9.594 -4.934 -4 1 92.81 15 LEU B C 1
ATOM 1632 O O . LEU B 1 15 ? -9.266 -3.746 -4.047 1 92.81 15 LEU B O 1
ATOM 1636 N N . PHE B 1 16 ? -9.172 -5.773 -3.086 1 95.31 16 PHE B N 1
ATOM 1637 C CA . PHE B 1 16 ? -8.234 -5.352 -2.057 1 95.31 16 PHE B CA 1
ATOM 1638 C C . PHE B 1 16 ? -6.938 -4.852 -2.682 1 95.31 16 PHE B C 1
ATOM 1640 O O . PHE B 1 16 ? -6.473 -3.754 -2.369 1 95.31 16 PHE B O 1
ATOM 1647 N N . ARG B 1 17 ? -6.418 -5.617 -3.541 1 90 17 ARG B N 1
ATOM 1648 C CA . ARG B 1 17 ? -5.152 -5.273 -4.18 1 90 17 ARG B CA 1
ATOM 1649 C C . ARG B 1 17 ? -5.305 -4.043 -5.066 1 90 17 ARG B C 1
ATOM 1651 O O . ARG B 1 17 ? -4.422 -3.184 -5.105 1 90 17 ARG B O 1
ATOM 1658 N N . LYS B 1 18 ? -6.41 -3.99 -5.777 1 90.12 18 LYS B N 1
ATOM 1659 C CA . LYS B 1 18 ? -6.695 -2.803 -6.582 1 90.12 18 LYS B CA 1
ATOM 1660 C C . LYS B 1 18 ? -6.785 -1.557 -5.707 1 90.12 18 LYS B C 1
ATOM 1662 O O . LYS B 1 18 ? -6.238 -0.508 -6.051 1 90.12 18 LYS B O 1
ATOM 1667 N N . MET B 1 19 ? -7.457 -1.678 -4.609 1 95.19 19 MET B N 1
ATOM 1668 C CA . MET B 1 19 ? -7.609 -0.582 -3.658 1 95.19 19 MET B CA 1
ATOM 1669 C C . MET B 1 19 ? -6.254 -0.12 -3.135 1 95.19 19 MET B C 1
ATOM 1671 O O . MET B 1 19 ? -5.965 1.078 -3.125 1 95.19 19 MET B O 1
ATOM 1675 N N . VAL B 1 20 ? -5.418 -1.062 -2.734 1 94.19 20 VAL B N 1
ATOM 1676 C CA . VAL B 1 20 ? -4.102 -0.755 -2.189 1 94.19 20 VAL B CA 1
ATOM 1677 C C . VAL B 1 20 ? -3.254 -0.056 -3.248 1 94.19 20 VAL B C 1
ATOM 1679 O O . VAL B 1 20 ? -2.658 0.991 -2.982 1 94.19 20 VAL B O 1
ATOM 1682 N N . ARG B 1 21 ? -3.256 -0.569 -4.453 1 89.31 21 ARG B N 1
ATOM 1683 C CA . ARG B 1 21 ? -2.463 -0.001 -5.535 1 89.31 21 ARG B CA 1
ATOM 1684 C C . ARG B 1 21 ? -2.908 1.422 -5.855 1 89.31 21 ARG B C 1
ATOM 1686 O O . ARG B 1 21 ? -2.078 2.328 -5.961 1 89.31 21 ARG B O 1
ATOM 1693 N N . ARG B 1 22 ? -4.195 1.581 -5.996 1 91 22 ARG B N 1
ATOM 1694 C CA . ARG B 1 22 ? -4.73 2.896 -6.332 1 91 22 ARG B CA 1
ATOM 1695 C C . ARG B 1 22 ? -4.473 3.896 -5.211 1 91 22 ARG B C 1
ATOM 1697 O O . ARG B 1 22 ? -4.125 5.051 -5.465 1 91 22 ARG B O 1
ATOM 1704 N N . PHE B 1 23 ? -4.629 3.453 -4.004 1 94.69 23 PHE B N 1
ATOM 1705 C CA . PHE B 1 23 ? -4.391 4.336 -2.867 1 94.69 23 PHE B CA 1
ATOM 1706 C C . PHE B 1 23 ? -2.938 4.797 -2.836 1 94.69 23 PHE B C 1
ATOM 1708 O O . PHE B 1 23 ? -2.664 5.992 -2.689 1 94.69 23 PHE B O 1
ATOM 1715 N N . VAL B 1 24 ? -2.018 3.896 -2.955 1 91 24 VAL B N 1
ATOM 1716 C CA . VAL B 1 24 ? -0.593 4.207 -2.912 1 91 24 VAL B CA 1
ATOM 1717 C C . VAL B 1 24 ? -0.236 5.156 -4.055 1 91 24 VAL B C 1
ATOM 1719 O O . VAL B 1 24 ? 0.456 6.156 -3.848 1 91 24 VAL B O 1
ATOM 1722 N N . LYS B 1 25 ? -0.779 4.859 -5.191 1 89.5 25 LYS B N 1
ATOM 1723 C CA . LYS B 1 25 ? -0.52 5.691 -6.359 1 89.5 25 LYS B CA 1
ATOM 1724 C C . LYS B 1 25 ? -1.019 7.117 -6.141 1 89.5 25 LYS B C 1
ATOM 1726 O O . LYS B 1 25 ? -0.286 8.078 -6.379 1 89.5 25 LYS B O 1
ATOM 1731 N N . GLU B 1 26 ? -2.219 7.234 -5.699 1 92.12 26 GLU B N 1
ATOM 1732 C CA . GLU B 1 26 ? -2.818 8.555 -5.5 1 92.12 26 GLU B CA 1
ATOM 1733 C C . GLU B 1 26 ? -2.143 9.297 -4.355 1 92.12 26 GLU B C 1
ATOM 1735 O O . GLU B 1 26 ? -1.875 10.5 -4.457 1 92.12 26 GLU B O 1
ATOM 1740 N N . ARG B 1 27 ? -1.873 8.586 -3.307 1 91.44 27 ARG B N 1
ATOM 1741 C CA . ARG B 1 27 ? -1.221 9.172 -2.141 1 91.44 27 ARG B CA 1
ATOM 1742 C C . ARG B 1 27 ? 0.145 9.742 -2.508 1 91.44 27 ARG B C 1
ATOM 1744 O O . ARG B 1 27 ? 0.497 10.844 -2.082 1 91.44 27 ARG B O 1
ATOM 1751 N N . ASP B 1 28 ? 0.954 9.062 -3.307 1 89.56 28 ASP B N 1
ATOM 1752 C CA . ASP B 1 28 ? 2.326 9.438 -3.633 1 89.56 28 ASP B CA 1
ATOM 1753 C C . ASP B 1 28 ? 2.361 10.633 -4.578 1 89.56 28 ASP B C 1
ATOM 1755 O O . ASP B 1 28 ? 3.402 11.273 -4.742 1 89.56 28 ASP B O 1
ATOM 1759 N N . ARG B 1 29 ? 1.235 10.922 -5.148 1 91.88 29 ARG B N 1
ATOM 1760 C CA . ARG B 1 29 ? 1.144 12.07 -6.047 1 91.88 29 ARG B CA 1
ATOM 1761 C C . ARG B 1 29 ? 0.917 13.359 -5.266 1 91.88 29 ARG B C 1
ATOM 1763 O O . ARG B 1 29 ? 1.136 14.453 -5.789 1 91.88 29 ARG B O 1
ATOM 1770 N N . ILE B 1 30 ? 0.49 13.227 -4.094 1 92.69 30 ILE B N 1
ATOM 1771 C CA . ILE B 1 30 ? 0.087 14.398 -3.318 1 92.69 30 ILE B CA 1
ATOM 1772 C C . ILE B 1 30 ? 1.319 15.062 -2.713 1 92.69 30 ILE B C 1
ATOM 1774 O O . ILE B 1 30 ? 2.129 14.406 -2.055 1 92.69 30 ILE B O 1
ATOM 1778 N N . THR B 1 31 ? 1.462 16.312 -2.953 1 93.5 31 THR B N 1
ATOM 1779 C CA . THR B 1 31 ? 2.482 17.156 -2.342 1 93.5 31 THR B CA 1
ATOM 1780 C C . THR B 1 31 ? 1.874 18.453 -1.833 1 93.5 31 THR B C 1
ATOM 1782 O O . THR B 1 31 ? 0.971 19.016 -2.461 1 93.5 31 THR B O 1
ATOM 1785 N N . VAL B 1 32 ? 2.248 18.812 -0.722 1 92.62 32 VAL B N 1
ATOM 1786 C CA . VAL B 1 32 ? 1.852 20.078 -0.11 1 92.62 32 VAL B CA 1
ATOM 1787 C C . VAL B 1 32 ? 3.049 21.016 -0.054 1 92.62 32 VAL B C 1
ATOM 1789 O O . VAL B 1 32 ? 3.941 20.859 0.78 1 92.62 32 VAL B O 1
ATOM 1792 N N . GLU B 1 33 ? 3.078 22.047 -0.95 1 92.69 33 GLU B N 1
ATOM 1793 C CA . GLU B 1 33 ? 4.199 22.969 -1.048 1 92.69 33 GLU B CA 1
ATOM 1794 C C . GLU B 1 33 ? 5.523 22.219 -1.187 1 92.69 33 GLU B C 1
ATOM 1796 O O . GLU B 1 33 ? 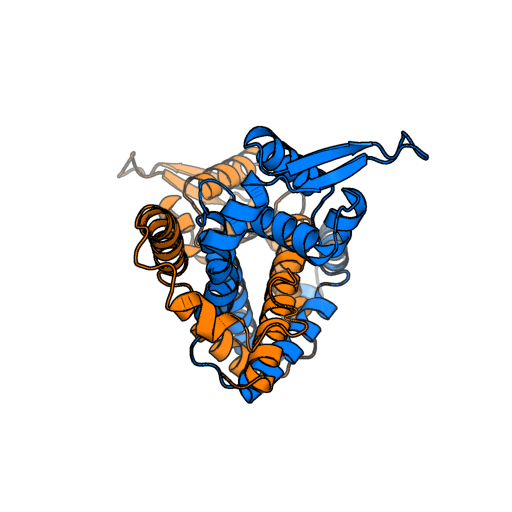6.512 22.578 -0.533 1 92.69 33 GLU B O 1
ATOM 1801 N N . GLY B 1 34 ? 5.461 21.109 -1.858 1 91.88 34 GLY B N 1
ATOM 1802 C CA . GLY B 1 34 ? 6.652 20.328 -2.162 1 91.88 34 GLY B CA 1
ATOM 1803 C C . GLY B 1 34 ? 6.941 19.25 -1.136 1 91.88 34 GLY B C 1
ATOM 1804 O O . GLY B 1 34 ? 7.922 18.516 -1.259 1 91.88 34 GLY B O 1
ATOM 1805 N N . ILE B 1 35 ? 6.137 19.141 -0.109 1 93.94 35 ILE B N 1
ATOM 1806 C CA . ILE B 1 35 ? 6.336 18.141 0.94 1 93.94 35 ILE B CA 1
ATOM 1807 C C . ILE B 1 35 ? 5.328 17 0.774 1 93.94 35 ILE B C 1
ATOM 1809 O O . ILE B 1 35 ? 4.133 17.25 0.585 1 93.94 35 ILE B O 1
ATOM 1813 N N . SER B 1 36 ? 5.805 15.789 0.817 1 93.25 36 SER B N 1
ATOM 1814 C CA . SER B 1 36 ? 4.934 14.625 0.699 1 93.25 36 SER B CA 1
ATOM 1815 C C . SER B 1 36 ? 4.066 14.453 1.94 1 93.25 36 SER B C 1
ATOM 1817 O O . SER B 1 36 ? 4.348 15.039 2.986 1 93.25 36 SER B O 1
ATOM 1819 N N . LEU B 1 37 ? 3.072 13.625 1.831 1 90.25 37 LEU B N 1
ATOM 1820 C CA . LEU B 1 37 ? 2.152 13.414 2.943 1 90.25 37 LEU B CA 1
ATOM 1821 C C . LEU B 1 37 ? 2.875 12.797 4.137 1 90.25 37 LEU B C 1
ATOM 1823 O O . LEU B 1 37 ? 2.656 13.211 5.277 1 90.25 37 LEU B O 1
ATOM 1827 N N . PRO B 1 38 ? 3.82 11.914 3.893 1 89.69 38 PRO B N 1
ATOM 1828 C CA . PRO B 1 38 ? 4.59 11.422 5.039 1 89.69 38 PRO B CA 1
ATOM 1829 C C . PRO B 1 38 ? 5.371 12.531 5.742 1 89.69 38 PRO B C 1
ATOM 1831 O O . PRO B 1 38 ? 5.5 12.516 6.969 1 89.69 38 PRO B O 1
ATOM 1834 N N . GLY B 1 39 ? 5.926 13.391 4.934 1 92.44 39 GLY B N 1
ATOM 1835 C CA . GLY B 1 39 ? 6.582 14.539 5.539 1 92.44 39 GLY B CA 1
ATOM 1836 C C . GLY B 1 39 ? 5.645 15.383 6.387 1 92.44 39 GLY B C 1
ATOM 1837 O O . GLY B 1 39 ? 6.023 15.844 7.465 1 92.44 39 GLY B O 1
ATOM 1838 N N . MET B 1 40 ? 4.426 15.547 5.906 1 92.5 40 MET B N 1
ATOM 1839 C CA . MET B 1 40 ? 3.414 16.297 6.648 1 92.5 40 MET B CA 1
ATOM 1840 C C . MET B 1 40 ? 3.088 15.602 7.969 1 92.5 40 MET B C 1
ATOM 1842 O O . MET B 1 40 ? 2.83 16.266 8.977 1 92.5 40 MET B O 1
ATOM 1846 N N . LEU B 1 41 ? 3.133 14.32 7.957 1 89.5 41 LEU B N 1
ATOM 1847 C CA . LEU B 1 41 ? 2.855 13.555 9.164 1 89.5 41 LEU B CA 1
ATOM 1848 C C . LEU B 1 41 ? 3.93 13.789 10.219 1 89.5 41 LEU B C 1
ATOM 1850 O O . LEU B 1 41 ? 3.625 13.891 11.414 1 89.5 41 LEU B O 1
ATOM 1854 N N . ILE B 1 42 ? 5.121 13.867 9.773 1 92.31 42 ILE B N 1
ATOM 1855 C CA . ILE B 1 42 ? 6.223 14.148 10.688 1 92.31 42 ILE B CA 1
ATOM 1856 C C . ILE B 1 42 ? 6.012 15.516 11.344 1 92.31 42 ILE B C 1
ATOM 1858 O O . ILE B 1 42 ? 6.125 15.648 12.562 1 92.31 42 ILE B O 1
ATOM 1862 N N . LEU B 1 43 ? 5.68 16.531 10.562 1 94.25 43 LEU B N 1
ATOM 1863 C CA . LEU B 1 43 ? 5.438 17.859 11.078 1 94.25 43 LEU B CA 1
ATOM 1864 C C . LEU B 1 43 ? 4.289 17.859 12.086 1 94.25 43 LEU B C 1
ATOM 1866 O O . LEU B 1 43 ? 4.379 18.5 13.141 1 94.25 43 LEU B O 1
ATOM 1870 N N . HIS B 1 44 ? 3.326 17.141 11.742 1 91.44 44 HIS B N 1
ATOM 1871 C CA . HIS B 1 44 ? 2.174 17.031 12.633 1 91.44 44 HIS B CA 1
ATOM 1872 C C . HIS B 1 44 ? 2.574 16.469 13.992 1 91.44 44 HIS B C 1
ATOM 1874 O O . HIS B 1 44 ? 2.145 16.969 15.031 1 91.44 44 HIS B O 1
ATOM 1880 N N . LYS B 1 45 ? 3.32 15.438 13.953 1 91.19 45 LYS B N 1
ATOM 1881 C CA . LYS B 1 45 ? 3.758 14.797 15.188 1 91.19 45 LYS B CA 1
ATOM 1882 C C . LYS B 1 45 ? 4.578 15.75 16.047 1 91.19 45 LYS B C 1
ATOM 1884 O O . LYS B 1 45 ? 4.371 15.828 17.266 1 91.19 45 LYS B O 1
ATOM 1889 N N . ILE B 1 46 ? 5.434 16.469 15.492 1 93.31 46 ILE B N 1
ATOM 1890 C CA . ILE B 1 46 ? 6.309 17.375 16.219 1 93.31 46 ILE B CA 1
ATOM 1891 C C . ILE B 1 46 ? 5.488 18.531 16.797 1 93.31 46 ILE B C 1
ATOM 1893 O O . ILE B 1 46 ? 5.727 18.953 17.938 1 93.31 46 ILE B O 1
ATOM 1897 N N . ILE B 1 47 ? 4.574 19 16.062 1 91.25 47 ILE B N 1
ATOM 1898 C CA . ILE B 1 47 ? 3.727 20.109 16.484 1 91.25 47 ILE B CA 1
ATOM 1899 C C . ILE B 1 47 ? 2.879 19.672 17.688 1 91.25 47 ILE B C 1
ATOM 1901 O O . ILE B 1 47 ? 2.713 20.422 18.641 1 91.25 47 ILE B O 1
ATOM 1905 N N . ARG B 1 48 ? 2.482 18.484 17.703 1 88.81 48 ARG B N 1
ATOM 1906 C CA . ARG B 1 48 ? 1.565 17.969 18.719 1 88.81 48 ARG B CA 1
ATOM 1907 C C . ARG B 1 48 ? 2.324 17.5 19.953 1 88.81 48 ARG B C 1
ATOM 1909 O O . ARG B 1 48 ? 1.856 17.672 21.078 1 88.81 48 ARG B O 1
ATOM 1916 N N . GLU B 1 49 ? 3.463 16.938 19.703 1 91.56 49 GLU B N 1
ATOM 1917 C CA . GLU B 1 49 ? 4.113 16.25 20.812 1 91.56 49 GLU B CA 1
ATOM 1918 C C . GLU B 1 49 ? 5.457 16.891 21.156 1 91.56 49 GLU B C 1
ATOM 1920 O O . GLU B 1 49 ? 6.125 16.484 22.109 1 91.56 49 GLU B O 1
ATOM 1925 N N . GLY B 1 50 ? 5.809 17.891 20.422 1 91.31 50 GLY B N 1
ATOM 1926 C CA . GLY B 1 50 ? 7.094 18.516 20.641 1 91.31 50 GLY B CA 1
ATOM 1927 C C . GLY B 1 50 ? 8.242 17.828 19.938 1 91.31 50 GLY B C 1
ATOM 1928 O O . GLY B 1 50 ? 8.016 16.938 19.094 1 91.31 50 GLY B O 1
ATOM 1929 N N . GLU B 1 51 ? 9.391 18.281 20.219 1 92.5 51 GLU B N 1
ATOM 1930 C CA . GLU B 1 51 ? 10.57 17.703 19.578 1 92.5 51 GLU B CA 1
ATOM 1931 C C . GLU B 1 51 ? 10.68 16.219 19.859 1 92.5 51 GLU B C 1
ATOM 1933 O O . GLU B 1 51 ? 10.336 15.75 20.938 1 92.5 51 GLU B O 1
ATOM 1938 N N . GLN B 1 52 ? 11.109 15.438 18.891 1 92.31 52 GLN B N 1
ATOM 1939 C CA . GLN B 1 52 ? 11.141 13.984 18.984 1 92.31 52 GLN B CA 1
ATOM 1940 C C . GLN B 1 52 ? 12.438 13.422 18.406 1 92.31 52 GLN B C 1
ATOM 1942 O O . GLN B 1 52 ? 13.031 14.023 17.5 1 92.31 52 GLN B O 1
ATOM 1947 N N . ARG B 1 53 ? 12.82 12.266 18.938 1 92.62 53 ARG B N 1
ATOM 1948 C CA . ARG B 1 53 ? 13.906 11.523 18.312 1 92.62 53 ARG B CA 1
ATOM 1949 C C . ARG B 1 53 ? 13.469 10.914 16.984 1 92.62 53 ARG B C 1
ATOM 1951 O O . ARG B 1 53 ? 12.312 10.516 16.828 1 92.62 53 ARG B O 1
ATOM 1958 N N . LEU B 1 54 ? 14.484 10.875 16.078 1 91.38 54 LEU B N 1
ATOM 1959 C CA . LEU B 1 54 ? 14.172 10.305 14.781 1 91.38 54 LEU B CA 1
ATOM 1960 C C . LEU B 1 54 ? 13.68 8.867 14.93 1 91.38 54 LEU B C 1
ATOM 1962 O O . LEU B 1 54 ? 12.742 8.453 14.234 1 91.38 54 LEU B O 1
ATOM 1966 N N . GLY B 1 55 ? 14.266 8.102 15.828 1 91.38 55 GLY B N 1
ATOM 1967 C CA . GLY B 1 55 ? 13.852 6.73 16.078 1 91.38 55 GLY B CA 1
ATOM 1968 C C . GLY B 1 55 ? 12.422 6.621 16.578 1 91.38 55 GLY B C 1
ATOM 1969 O O . GLY B 1 55 ? 11.68 5.723 16.172 1 91.38 55 GLY B O 1
ATOM 1970 N N . ASP B 1 56 ? 12.062 7.52 17.422 1 91.62 56 ASP B N 1
ATOM 1971 C CA . ASP B 1 56 ? 10.703 7.543 17.953 1 91.62 56 ASP B CA 1
ATOM 1972 C C . ASP B 1 56 ? 9.688 7.863 16.859 1 91.62 56 ASP B C 1
ATOM 1974 O O . ASP B 1 56 ? 8.617 7.25 16.812 1 91.62 56 ASP B O 1
ATOM 1978 N N . LEU B 1 57 ? 10.016 8.797 16.047 1 91.38 57 LEU B N 1
ATOM 1979 C CA . LEU B 1 57 ? 9.156 9.156 14.922 1 91.38 57 LEU B CA 1
ATOM 1980 C C . LEU B 1 57 ? 8.953 7.969 13.992 1 91.38 57 LEU B C 1
ATOM 1982 O O . LEU B 1 57 ? 7.828 7.695 13.562 1 91.38 57 LEU B O 1
ATOM 1986 N N . ALA B 1 58 ? 10.016 7.301 13.727 1 89.62 58 ALA B N 1
ATOM 1987 C CA . ALA B 1 58 ? 9.953 6.129 12.859 1 89.62 58 ALA B CA 1
ATOM 1988 C C . ALA B 1 58 ? 9.016 5.07 13.43 1 89.62 58 ALA B C 1
ATOM 1990 O O . ALA B 1 58 ? 8.18 4.523 12.711 1 89.62 58 ALA B O 1
ATOM 1991 N N . GLU B 1 59 ? 9.102 4.758 14.703 1 86.56 59 GLU B N 1
ATOM 1992 C CA . GLU B 1 59 ? 8.289 3.752 15.383 1 86.56 59 GLU B CA 1
ATOM 1993 C C . GLU B 1 59 ? 6.82 4.164 15.422 1 86.56 59 GLU B C 1
ATOM 1995 O O . GLU B 1 59 ? 5.938 3.367 15.094 1 86.56 59 GLU B O 1
ATOM 2000 N N . GLN B 1 60 ? 6.602 5.418 15.758 1 84.38 60 GLN B N 1
ATOM 2001 C CA . GLN B 1 60 ? 5.234 5.91 15.914 1 84.38 60 GLN B CA 1
ATOM 2002 C C . GLN B 1 60 ? 4.516 5.961 14.562 1 84.38 60 GLN B C 1
ATOM 2004 O O . GLN B 1 60 ? 3.309 5.723 14.492 1 84.38 60 GLN B O 1
ATOM 2009 N N . LEU B 1 61 ? 5.227 6.266 13.5 1 84.5 61 LEU B N 1
ATOM 2010 C CA . LEU B 1 61 ? 4.629 6.43 12.18 1 84.5 61 LEU B CA 1
ATOM 2011 C C . LEU B 1 61 ? 4.777 5.16 11.352 1 84.5 61 LEU B C 1
ATOM 2013 O O . LEU B 1 61 ? 4.32 5.098 10.211 1 84.5 61 LEU B O 1
ATOM 2017 N N . ASP B 1 62 ? 5.426 4.16 11.945 1 79.06 62 ASP B N 1
ATOM 2018 C CA . ASP B 1 62 ? 5.672 2.879 11.297 1 79.06 62 ASP B CA 1
ATOM 2019 C C . ASP B 1 62 ? 6.457 3.064 9.992 1 79.06 62 ASP B C 1
ATOM 2021 O O . ASP B 1 62 ? 6.062 2.547 8.945 1 79.06 62 ASP B O 1
ATOM 2025 N N . PHE B 1 63 ? 7.449 3.957 10.031 1 84.06 63 PHE B N 1
ATOM 2026 C CA . PHE B 1 63 ? 8.383 4.156 8.93 1 84.06 63 PHE B CA 1
ATOM 2027 C C . PHE B 1 63 ? 9.695 3.424 9.195 1 84.06 63 PHE B C 1
ATOM 2029 O O . PHE B 1 63 ? 10.031 3.139 10.344 1 84.06 63 PHE B O 1
ATOM 2036 N N . THR B 1 64 ? 10.406 3.107 8.148 1 84.44 64 THR B N 1
ATOM 2037 C CA . THR B 1 64 ? 11.766 2.598 8.297 1 84.44 64 THR B CA 1
ATOM 2038 C C . THR B 1 64 ? 12.719 3.719 8.695 1 84.44 64 THR B C 1
ATOM 2040 O O . THR B 1 64 ? 12.43 4.898 8.477 1 84.44 64 THR B O 1
ATOM 2043 N N . SER B 1 65 ? 13.812 3.279 9.281 1 90.12 65 SER B N 1
ATOM 2044 C CA . SER B 1 65 ? 14.836 4.25 9.656 1 90.12 65 SER B CA 1
ATOM 2045 C C . SER B 1 65 ? 15.344 5.016 8.438 1 90.12 65 SER B C 1
ATOM 2047 O O . SER B 1 65 ? 15.562 6.227 8.508 1 90.12 65 SER B O 1
ATOM 2049 N N . GLY B 1 66 ? 15.438 4.316 7.367 1 91.19 66 GLY B N 1
ATOM 2050 C CA . GLY B 1 66 ? 15.867 4.961 6.137 1 91.19 66 GLY B CA 1
ATOM 2051 C C . GLY B 1 66 ? 14.867 5.977 5.613 1 91.19 66 GLY B C 1
ATOM 2052 O O . GLY B 1 66 ? 15.25 7.059 5.168 1 91.19 66 GLY B O 1
ATOM 2053 N N . ALA B 1 67 ? 13.609 5.695 5.73 1 89.19 67 ALA B N 1
ATOM 2054 C CA . ALA B 1 67 ? 12.555 6.582 5.25 1 89.19 67 ALA B CA 1
ATOM 2055 C C . ALA B 1 67 ? 12.484 7.852 6.098 1 89.19 67 ALA B C 1
ATOM 2057 O O . ALA B 1 67 ? 12.359 8.953 5.559 1 89.19 67 ALA B O 1
ATOM 2058 N N . ILE B 1 68 ? 12.539 7.672 7.387 1 91.56 68 ILE B N 1
ATOM 2059 C CA . ILE B 1 68 ? 12.453 8.82 8.281 1 91.56 68 ILE B CA 1
ATOM 2060 C C . ILE B 1 68 ? 13.648 9.75 8.031 1 91.56 68 ILE B C 1
ATOM 2062 O O . ILE B 1 68 ? 13.492 10.969 8.008 1 91.56 68 ILE B O 1
ATOM 2066 N N . THR B 1 69 ? 14.805 9.195 7.879 1 93.38 69 THR B N 1
ATOM 2067 C CA . THR B 1 69 ? 16 9.984 7.625 1 93.38 69 THR B CA 1
ATOM 2068 C C . THR B 1 69 ? 15.867 10.773 6.324 1 93.38 69 THR B C 1
ATOM 2070 O O . THR B 1 69 ? 16.109 11.977 6.289 1 93.38 69 THR B O 1
ATOM 2073 N N . ALA B 1 70 ? 15.438 10.125 5.324 1 94.69 70 ALA B N 1
ATOM 2074 C CA . ALA B 1 70 ? 15.273 10.766 4.023 1 94.69 70 ALA B CA 1
ATOM 2075 C C . ALA B 1 70 ? 14.25 11.898 4.094 1 94.69 70 ALA B C 1
ATOM 2077 O O . ALA B 1 70 ? 14.469 12.977 3.541 1 94.69 70 ALA B O 1
ATOM 2078 N N . LEU B 1 71 ? 13.164 11.648 4.723 1 94.44 71 LEU B N 1
ATOM 2079 C CA . LEU B 1 71 ? 12.094 12.633 4.84 1 94.44 71 LEU B CA 1
ATOM 2080 C C . LEU B 1 71 ? 12.539 13.836 5.668 1 94.44 71 LEU B C 1
ATOM 2082 O O . LEU B 1 71 ? 12.273 14.977 5.305 1 94.44 71 LEU B O 1
ATOM 2086 N N . THR B 1 72 ? 13.25 13.555 6.73 1 94.75 72 THR B N 1
ATOM 2087 C CA . THR B 1 72 ? 13.711 14.633 7.598 1 94.75 72 THR B CA 1
ATOM 2088 C C . THR B 1 72 ? 14.773 15.469 6.898 1 94.75 72 THR B C 1
ATOM 2090 O O . THR B 1 72 ? 14.828 16.688 7.074 1 94.75 72 THR B O 1
ATOM 2093 N N . ASP B 1 73 ? 15.656 14.828 6.184 1 95.81 73 ASP B N 1
ATOM 2094 C CA . ASP B 1 73 ? 16.641 15.547 5.379 1 95.81 73 ASP B CA 1
ATOM 2095 C C . ASP B 1 73 ? 15.953 16.531 4.434 1 95.81 73 ASP B C 1
ATOM 2097 O O . ASP B 1 73 ? 16.391 17.688 4.309 1 95.81 73 ASP B O 1
ATOM 2101 N N . LYS B 1 74 ? 14.891 16.109 3.848 1 96.31 74 LYS B N 1
ATOM 2102 C CA . LYS B 1 74 ? 14.148 16.953 2.916 1 96.31 74 LYS B CA 1
ATOM 2103 C C . LYS B 1 74 ? 13.492 18.125 3.637 1 96.31 74 LYS B C 1
ATOM 2105 O O . LYS B 1 74 ? 13.508 19.25 3.141 1 96.31 74 LYS B O 1
ATOM 2110 N N . LEU B 1 75 ? 12.93 17.844 4.762 1 97.12 75 LEU B N 1
ATOM 2111 C CA . LEU B 1 75 ? 12.281 18.875 5.555 1 97.12 75 LEU B CA 1
ATOM 2112 C C . LEU B 1 75 ? 13.289 19.922 6.031 1 97.12 75 LEU B C 1
ATOM 2114 O O . LEU B 1 75 ? 13.008 21.109 6.012 1 97.12 75 LEU B O 1
ATOM 2118 N N . GLU B 1 76 ? 14.453 19.453 6.422 1 96.38 76 GLU B N 1
ATOM 2119 C CA . GLU B 1 76 ? 15.516 20.344 6.871 1 96.38 76 GLU B CA 1
ATOM 2120 C C . GLU B 1 76 ? 16.047 21.188 5.719 1 96.38 76 GLU B C 1
ATOM 2122 O O . GLU B 1 76 ? 16.297 22.375 5.883 1 96.38 76 GLU B O 1
ATOM 2127 N N . LYS B 1 77 ? 16.219 20.562 4.652 1 96.5 77 LYS B N 1
ATOM 2128 C CA . LYS B 1 77 ? 16.703 21.266 3.465 1 96.5 77 LYS B CA 1
ATOM 2129 C C . LYS B 1 77 ? 15.742 22.391 3.074 1 96.5 77 LYS B C 1
ATOM 2131 O O . LYS B 1 77 ? 16.172 23.438 2.602 1 96.5 77 LYS B O 1
ATOM 2136 N N . LYS B 1 78 ? 14.445 22.234 3.348 1 96.44 78 LYS B N 1
ATOM 2137 C CA . LYS B 1 78 ? 13.43 23.234 3.02 1 96.44 78 LYS B CA 1
ATOM 2138 C C . LYS B 1 78 ? 13.266 24.25 4.156 1 96.44 78 LYS B C 1
ATOM 2140 O O . LYS B 1 78 ? 12.453 25.172 4.062 1 96.44 78 LYS B O 1
ATOM 2145 N N . GLY B 1 79 ? 14.055 24 5.227 1 96.88 79 GLY B N 1
ATOM 2146 C CA . GLY B 1 79 ? 14.039 24.906 6.355 1 96.88 79 GLY B CA 1
ATOM 2147 C C . GLY B 1 79 ? 12.82 24.75 7.242 1 96.88 79 GLY B C 1
ATOM 2148 O O . GLY B 1 79 ? 12.461 25.656 7.992 1 96.88 79 GLY B O 1
ATOM 2149 N N . LEU B 1 80 ? 12.117 23.625 7.207 1 97.44 80 LEU B N 1
ATOM 2150 C CA . LEU B 1 80 ? 10.875 23.422 7.934 1 97.44 80 LEU B CA 1
ATOM 2151 C C . LEU B 1 80 ? 11.141 22.766 9.289 1 97.44 80 LEU B C 1
ATOM 2153 O O . LEU B 1 80 ? 10.32 22.875 10.203 1 97.44 80 LEU B O 1
ATOM 2157 N N . THR B 1 81 ? 12.211 22.031 9.344 1 97.5 81 THR B N 1
ATOM 2158 C CA . THR B 1 81 ? 12.617 21.391 10.586 1 97.5 81 THR B CA 1
ATOM 2159 C C . THR B 1 81 ? 14.086 21.688 10.898 1 97.5 81 THR B C 1
ATOM 2161 O O . THR B 1 81 ? 14.812 22.203 10.047 1 97.5 81 THR B O 1
ATOM 2164 N N . ILE B 1 82 ? 14.484 21.438 12.141 1 95.88 82 ILE B N 1
ATOM 2165 C CA . ILE B 1 82 ? 15.867 21.609 12.578 1 95.88 82 ILE B CA 1
ATOM 2166 C C . ILE B 1 82 ? 16.234 20.516 13.57 1 95.88 82 ILE B C 1
ATOM 2168 O O . ILE B 1 82 ? 15.422 20.125 14.414 1 95.88 82 ILE B O 1
ATOM 2172 N N . ARG B 1 83 ? 17.391 19.969 13.359 1 92.94 83 ARG B N 1
ATOM 2173 C CA . ARG B 1 83 ? 17.906 18.984 14.305 1 92.94 83 ARG B CA 1
ATOM 2174 C C . ARG B 1 83 ? 18.656 19.672 15.453 1 92.94 83 ARG B C 1
ATOM 2176 O O . ARG B 1 83 ? 19.453 20.578 15.234 1 92.94 83 ARG B O 1
ATOM 2183 N N . ARG B 1 84 ? 18.25 19.234 16.609 1 88.44 84 ARG B N 1
ATOM 2184 C CA . ARG B 1 84 ? 18.906 19.781 17.797 1 88.44 84 ARG B CA 1
ATOM 2185 C C . ARG B 1 84 ? 19.547 18.688 18.641 1 88.44 84 ARG B C 1
ATOM 2187 O O . ARG B 1 84 ? 19.031 17.562 18.703 1 88.44 84 ARG B O 1
ATOM 2194 N N . ARG B 1 85 ? 20.734 18.938 19.062 1 83.06 85 ARG B N 1
ATOM 2195 C CA . ARG B 1 85 ? 21.406 18 19.938 1 83.06 85 ARG B CA 1
ATOM 2196 C C . ARG B 1 85 ? 21.078 18.281 21.406 1 83.06 85 ARG B C 1
ATOM 2198 O O . ARG B 1 85 ? 20.984 19.438 21.812 1 83.06 85 ARG B O 1
ATOM 2205 N N . LYS B 1 86 ? 20.672 17.172 22.031 1 74 86 LYS B N 1
ATOM 2206 C CA . LYS B 1 86 ? 20.422 17.344 23.453 1 74 86 LYS B CA 1
ATOM 2207 C C . LYS B 1 86 ? 21.719 17.641 24.203 1 74 86 LYS B C 1
ATOM 2209 O O . LYS B 1 86 ? 22.75 17.031 23.938 1 74 86 LYS B O 1
ATOM 2214 N N . GLU B 1 87 ? 21.609 18.656 25.016 1 69.19 87 GLU B N 1
ATOM 2215 C CA . GLU B 1 87 ? 22.766 19.094 25.797 1 69.19 87 GLU B CA 1
ATOM 2216 C C . GLU B 1 87 ? 23.297 17.953 26.656 1 69.19 87 GLU B C 1
ATOM 2218 O O . GLU B 1 87 ? 24.516 17.797 26.797 1 69.19 87 GLU B O 1
ATOM 2223 N N . ASP B 1 88 ? 22.391 17.188 27.203 1 71.25 88 ASP B N 1
ATOM 2224 C CA . ASP B 1 88 ? 22.812 16.203 28.188 1 71.25 88 ASP B CA 1
ATOM 2225 C C . ASP B 1 88 ? 23.234 14.898 27.531 1 71.25 88 ASP B C 1
ATOM 2227 O O . ASP B 1 88 ? 23.844 14.039 28.156 1 71.25 88 ASP B O 1
ATOM 2231 N N . ASP B 1 89 ? 22.75 14.711 26.375 1 66.44 89 ASP B N 1
ATOM 2232 C CA . ASP B 1 89 ? 23.109 13.508 25.625 1 66.44 89 ASP B CA 1
ATOM 2233 C C . ASP B 1 89 ? 23.375 13.836 24.156 1 66.44 89 ASP B C 1
ATOM 2235 O O . ASP B 1 89 ? 22.469 13.773 23.328 1 66.44 89 ASP B O 1
ATOM 2239 N N . ARG B 1 90 ? 24.641 14.133 23.906 1 65.56 90 ARG B N 1
ATOM 2240 C CA . ARG B 1 90 ? 25.062 14.625 22.609 1 65.56 90 ARG B CA 1
ATOM 2241 C C . ARG B 1 90 ? 24.797 13.594 21.516 1 65.56 90 ARG B C 1
ATOM 2243 O O . ARG B 1 90 ? 24.844 13.914 20.328 1 65.56 90 ARG B O 1
ATOM 2250 N N . ARG B 1 91 ? 24.453 12.422 22.047 1 68 91 ARG B N 1
ATOM 2251 C CA . ARG B 1 91 ? 24.234 11.367 21.047 1 68 91 ARG B CA 1
ATOM 2252 C C . ARG B 1 91 ? 22.781 11.344 20.578 1 68 91 ARG B C 1
ATOM 2254 O O . ARG B 1 91 ? 22.484 10.812 19.5 1 68 91 ARG B O 1
ATOM 2261 N N . THR B 1 92 ? 22.047 12.109 21.359 1 79.75 92 THR B N 1
ATOM 2262 C CA . THR B 1 92 ? 20.641 12.055 20.984 1 79.75 92 THR B CA 1
ATOM 2263 C C . THR B 1 92 ? 20.266 13.258 20.125 1 79.75 92 THR B C 1
ATOM 2265 O O . THR B 1 92 ? 20.469 14.406 20.547 1 79.75 92 THR B O 1
ATOM 2268 N N . VAL B 1 93 ? 19.938 13.031 18.953 1 85.44 93 VAL B N 1
ATOM 2269 C CA . VAL B 1 93 ? 19.5 14.07 18.031 1 85.44 93 VAL B CA 1
ATOM 2270 C C . VAL B 1 93 ? 17.969 14.156 18.031 1 85.44 93 VAL B C 1
ATOM 2272 O O . VAL B 1 93 ? 17.281 13.141 17.891 1 85.44 93 VAL B O 1
ATOM 2275 N N . LEU B 1 94 ? 17.5 15.375 18.344 1 92.75 94 LEU B N 1
ATOM 2276 C CA . LEU B 1 94 ? 16.062 15.617 18.344 1 92.75 94 LEU B CA 1
ATOM 2277 C C . LEU B 1 94 ? 15.664 16.453 17.109 1 92.75 94 LEU B C 1
ATOM 2279 O O . LEU B 1 94 ? 16.422 17.328 16.688 1 92.75 94 LEU B O 1
ATOM 2283 N N . LEU B 1 95 ? 14.562 16.125 16.625 1 95.19 95 LEU B N 1
ATOM 2284 C CA . LEU B 1 95 ? 14 16.891 15.516 1 95.19 95 LEU B CA 1
ATOM 2285 C C . LEU B 1 95 ? 12.945 17.875 16.016 1 95.19 95 LEU B C 1
ATOM 2287 O O . LEU B 1 95 ? 12.031 17.484 16.75 1 95.19 95 LEU B O 1
ATOM 2291 N N . ASP B 1 96 ? 13.164 19.109 15.695 1 95.69 96 ASP B N 1
ATOM 2292 C CA . ASP B 1 96 ? 12.203 20.156 16.031 1 95.69 96 ASP B CA 1
ATOM 2293 C C . ASP B 1 96 ? 11.711 20.859 14.766 1 95.69 96 ASP B C 1
ATOM 2295 O O . ASP B 1 96 ? 12.242 20.641 13.68 1 95.69 96 ASP B O 1
ATOM 2299 N N . ILE B 1 97 ? 10.641 21.609 14.992 1 96.19 97 ILE B N 1
ATOM 2300 C CA . ILE B 1 97 ? 10.039 22.328 13.875 1 96.19 97 ILE B CA 1
ATOM 2301 C C . ILE B 1 97 ? 10.438 23.797 13.945 1 96.19 97 ILE B C 1
ATOM 2303 O O . ILE B 1 97 ? 10.57 24.359 15.031 1 96.19 97 ILE B O 1
ATOM 2307 N N . THR B 1 98 ? 10.633 24.453 12.766 1 97.12 98 THR B N 1
ATOM 2308 C CA . THR B 1 98 ? 10.938 25.875 12.688 1 97.12 98 THR B CA 1
ATOM 2309 C C . THR B 1 98 ? 9.656 26.703 12.617 1 97.12 98 THR B C 1
ATOM 2311 O O . THR B 1 98 ? 8.562 26.141 12.484 1 97.12 98 THR B O 1
ATOM 2314 N N . ALA B 1 99 ? 9.789 28.062 12.727 1 96.31 99 ALA B N 1
ATOM 2315 C CA . ALA B 1 99 ? 8.648 28.969 12.539 1 96.31 99 ALA B CA 1
ATOM 2316 C C . ALA B 1 99 ? 8.062 28.828 11.141 1 96.31 99 ALA B C 1
ATOM 2318 O O . ALA B 1 99 ? 6.84 28.812 10.969 1 96.31 99 ALA B O 1
ATOM 2319 N N . LYS B 1 100 ? 8.938 28.641 10.211 1 96.25 100 LYS B N 1
ATOM 2320 C CA . LYS B 1 100 ? 8.523 28.438 8.82 1 96.25 100 LYS B CA 1
ATOM 2321 C C . LYS B 1 100 ? 7.719 27.156 8.664 1 96.25 100 LYS B C 1
ATOM 2323 O O . LYS B 1 100 ? 6.711 27.125 7.953 1 96.25 100 LYS B O 1
ATOM 2328 N N . GLY B 1 101 ? 8.172 26.094 9.312 1 96.06 101 GLY B N 1
ATOM 2329 C CA . GLY B 1 101 ? 7.473 24.828 9.273 1 96.06 101 GLY B CA 1
ATOM 2330 C C . GLY B 1 101 ? 6.094 24.875 9.906 1 96.06 101 GLY B C 1
ATOM 2331 O O . GLY B 1 101 ? 5.141 24.297 9.375 1 96.06 101 GLY B O 1
ATOM 2332 N N . ARG B 1 102 ? 6.016 25.578 10.977 1 95.19 102 ARG B N 1
ATOM 2333 C CA . ARG B 1 102 ? 4.738 25.734 11.672 1 95.19 102 ARG B CA 1
ATOM 2334 C C . ARG B 1 102 ? 3.74 26.5 10.812 1 95.19 102 ARG B C 1
ATOM 2336 O O . ARG B 1 102 ? 2.566 26.141 10.742 1 95.19 102 ARG B O 1
ATOM 2343 N N . GLU B 1 103 ? 4.223 27.562 10.211 1 94.5 103 GLU B N 1
ATOM 2344 C CA . GLU B 1 103 ? 3.367 28.375 9.352 1 94.5 103 GLU B CA 1
ATOM 2345 C C . GLU B 1 103 ? 2.857 27.578 8.156 1 94.5 103 GLU B C 1
ATOM 2347 O O . GLU B 1 103 ? 1.673 27.641 7.82 1 94.5 103 GLU B O 1
ATOM 2352 N N . MET B 1 104 ? 3.752 26.875 7.57 1 94.12 104 MET B N 1
ATOM 2353 C CA . MET B 1 104 ? 3.395 26.047 6.422 1 94.12 104 MET B CA 1
ATOM 2354 C C . MET B 1 104 ? 2.354 25 6.809 1 94.12 104 MET B C 1
ATOM 2356 O O . MET B 1 104 ? 1.384 24.797 6.078 1 94.12 104 MET B O 1
ATOM 2360 N N . TYR B 1 105 ? 2.568 24.344 7.914 1 93.38 105 TYR B N 1
ATOM 2361 C CA . TYR B 1 105 ? 1.629 23.328 8.383 1 93.38 105 TYR B CA 1
ATOM 2362 C C . TYR B 1 105 ? 0.266 23.953 8.68 1 93.38 105 TYR B C 1
ATOM 2364 O O . TYR B 1 105 ? -0.768 23.391 8.297 1 93.38 105 TYR B O 1
ATOM 2372 N N . ASP B 1 106 ? 0.26 25.062 9.32 1 91.69 106 ASP B N 1
ATOM 2373 C CA . ASP B 1 106 ? -0.984 25.719 9.703 1 91.69 106 ASP B CA 1
ATOM 2374 C C . ASP B 1 106 ? -1.816 26.078 8.477 1 91.69 106 ASP B C 1
ATOM 2376 O O . ASP B 1 106 ? -3.033 25.891 8.469 1 91.69 106 ASP B O 1
ATOM 2380 N N . ARG B 1 107 ? -1.1 26.516 7.426 1 92.38 107 ARG B N 1
ATOM 2381 C CA . ARG B 1 107 ? -1.768 26.891 6.18 1 92.38 107 ARG B CA 1
ATOM 2382 C C . ARG B 1 107 ? -2.406 25.672 5.523 1 92.38 107 ARG B C 1
ATOM 2384 O O . ARG B 1 107 ? -3.389 25.797 4.789 1 92.38 107 ARG B O 1
ATOM 2391 N N . ASN B 1 108 ? -1.876 24.484 5.848 1 93.06 108 ASN B N 1
ATOM 2392 C CA . ASN B 1 108 ? -2.305 23.266 5.168 1 93.06 108 ASN B CA 1
ATOM 2393 C C . ASN B 1 108 ? -2.893 22.25 6.148 1 93.06 108 ASN B C 1
ATOM 2395 O O . ASN B 1 108 ? -2.943 21.062 5.855 1 93.06 108 ASN B O 1
ATOM 2399 N N . SER B 1 109 ? -3.311 22.672 7.297 1 87.12 109 SER B N 1
ATOM 2400 C CA . SER B 1 109 ? -3.762 21.797 8.367 1 87.12 109 SER B CA 1
ATOM 2401 C C . SER B 1 109 ? -5.035 21.047 7.98 1 87.12 109 SER B C 1
ATOM 2403 O O . SER B 1 109 ? -5.371 20.031 8.578 1 87.12 109 SER B O 1
ATOM 2405 N N . ASN B 1 110 ? -5.75 21.578 6.977 1 89.69 110 ASN B N 1
ATOM 2406 C CA . ASN B 1 110 ? -7.016 20.984 6.551 1 89.69 110 ASN B CA 1
ATOM 2407 C C . ASN B 1 110 ? -6.797 19.812 5.609 1 89.69 110 ASN B C 1
ATOM 2409 O O . ASN B 1 110 ? -7.727 19.047 5.344 1 89.69 110 ASN B O 1
ATOM 2413 N N . ILE B 1 111 ? -5.594 19.609 5.105 1 90.31 111 ILE B N 1
ATOM 2414 C CA . ILE B 1 111 ? -5.301 18.578 4.105 1 90.31 111 ILE B CA 1
ATOM 2415 C C . ILE B 1 111 ? -5.488 17.203 4.719 1 90.31 111 ILE B C 1
ATOM 2417 O O . ILE B 1 111 ? -6.098 16.312 4.102 1 90.31 111 ILE B O 1
ATOM 2421 N N . GLY B 1 112 ? -5.035 16.953 5.934 1 87.31 112 GLY B N 1
ATOM 2422 C CA . GLY B 1 112 ? -5.176 15.672 6.605 1 87.31 112 GLY B CA 1
ATOM 2423 C C . GLY B 1 112 ? -6.621 15.242 6.777 1 87.31 112 GLY B C 1
ATOM 2424 O O . GLY B 1 112 ? -6.992 14.125 6.406 1 87.31 112 GLY B O 1
ATOM 2425 N N . ALA B 1 113 ? -7.383 16.188 7.309 1 87 113 ALA B N 1
ATOM 2426 C CA . ALA B 1 113 ? -8.797 15.914 7.523 1 87 113 ALA B CA 1
ATOM 2427 C C . ALA B 1 113 ? -9.516 15.648 6.203 1 87 113 ALA B C 1
ATOM 2429 O O . ALA B 1 113 ? -10.359 14.758 6.117 1 87 113 ALA B O 1
ATOM 2430 N N . ARG B 1 114 ? -9.117 16.406 5.223 1 91.62 114 ARG B N 1
ATOM 2431 C CA . ARG B 1 114 ? -9.75 16.25 3.92 1 91.62 114 ARG B CA 1
ATOM 2432 C C . ARG B 1 114 ? -9.383 14.898 3.295 1 91.62 114 ARG B C 1
ATOM 2434 O O . ARG B 1 114 ? -10.211 14.258 2.65 1 91.62 114 ARG B O 1
ATOM 2441 N N . CYS B 1 115 ? -8.172 14.445 3.459 1 91.62 115 CYS B N 1
ATOM 2442 C CA . CYS B 1 115 ? -7.738 13.133 2.99 1 91.62 115 CYS B CA 1
ATOM 2443 C C . CYS B 1 115 ? -8.641 12.039 3.541 1 91.62 115 CYS B C 1
ATOM 2445 O O . CYS B 1 115 ? -9.133 11.195 2.787 1 91.62 115 CYS B O 1
ATOM 2447 N N . ILE B 1 116 ? -8.922 12.07 4.82 1 91.81 116 ILE B N 1
ATOM 2448 C CA . ILE B 1 116 ? -9.695 11.047 5.516 1 91.81 116 ILE B CA 1
ATOM 2449 C C . ILE B 1 116 ? -11.148 11.094 5.055 1 91.81 116 ILE B C 1
ATOM 2451 O O . ILE B 1 116 ? -11.734 10.062 4.719 1 91.81 116 ILE B O 1
ATOM 2455 N N . THR B 1 117 ? -11.68 12.312 4.988 1 93.38 117 THR B N 1
ATOM 2456 C CA . THR B 1 117 ? -13.094 12.461 4.652 1 93.38 117 THR B CA 1
ATOM 2457 C C . THR B 1 117 ? -13.344 12.07 3.201 1 93.38 117 THR B C 1
ATOM 2459 O O . THR B 1 117 ? -14.398 11.523 2.873 1 93.38 117 THR B O 1
ATOM 2462 N N . LEU B 1 118 ? -12.336 12.297 2.328 1 94.62 118 LEU B N 1
ATOM 2463 C CA . LEU B 1 118 ? -12.469 11.914 0.928 1 94.62 118 LEU B CA 1
ATOM 2464 C C . LEU B 1 118 ? -12.391 10.398 0.77 1 94.62 118 LEU B C 1
ATOM 2466 O O . LEU B 1 118 ? -13.188 9.805 0.046 1 94.62 118 LEU B O 1
ATOM 2470 N N . LEU B 1 119 ? -11.516 9.789 1.479 1 95.12 119 LEU B N 1
ATOM 2471 C CA . LEU B 1 119 ? -11.273 8.359 1.356 1 95.12 119 LEU B CA 1
ATOM 2472 C C . LEU B 1 119 ? -12.508 7.559 1.772 1 95.12 119 LEU B C 1
ATOM 2474 O O . LEU B 1 119 ? -12.828 6.539 1.158 1 95.12 119 LEU B O 1
ATOM 2478 N N . PHE B 1 120 ? -13.234 8.055 2.803 1 96.56 120 PHE B N 1
ATOM 2479 C CA . PHE B 1 120 ? -14.352 7.301 3.361 1 96.56 120 PHE B CA 1
ATOM 2480 C C . PHE B 1 120 ? -15.664 8.062 3.184 1 96.56 120 PHE B C 1
ATOM 2482 O O . PHE B 1 120 ? -16.578 7.934 4.004 1 96.56 120 PHE B O 1
ATOM 2489 N N . GLU B 1 121 ? -15.648 8.859 2.143 1 95.06 121 GLU B N 1
ATOM 2490 C CA . GLU B 1 121 ? -16.875 9.586 1.807 1 95.06 121 GLU B CA 1
ATOM 2491 C C . GLU B 1 121 ? -18.047 8.633 1.61 1 95.06 121 GLU B C 1
ATOM 2493 O O . GLU B 1 121 ? -17.922 7.617 0.928 1 95.06 121 GLU B O 1
ATOM 2498 N N . GLY B 1 122 ? -19.188 8.922 2.287 1 94.19 122 GLY B N 1
ATOM 2499 C CA . GLY B 1 122 ? -20.422 8.172 2.062 1 94.19 122 GLY B CA 1
ATOM 2500 C C . GLY B 1 122 ? -20.594 7.02 3.031 1 94.19 122 GLY B C 1
ATOM 2501 O O . GLY B 1 122 ? -21.625 6.344 3.016 1 94.19 122 GLY B O 1
ATOM 2502 N N . PHE B 1 123 ? -19.609 6.781 3.912 1 95.75 123 PHE B N 1
ATOM 2503 C CA . PHE B 1 123 ? -19.734 5.707 4.895 1 95.75 123 PHE B CA 1
ATOM 2504 C C . PHE B 1 123 ? -20.406 6.211 6.164 1 95.75 123 PHE B C 1
ATOM 2506 O O . PHE B 1 123 ? -20.156 7.332 6.609 1 95.75 123 PHE B O 1
ATOM 2513 N N . THR B 1 124 ? -21.297 5.43 6.703 1 94.31 124 THR B N 1
ATOM 2514 C CA . THR B 1 124 ? -21.891 5.734 8 1 94.31 124 THR B CA 1
ATOM 2515 C C . THR B 1 124 ? -20.938 5.34 9.133 1 94.31 124 THR B C 1
ATOM 2517 O O . THR B 1 124 ? -19.984 4.59 8.922 1 94.31 124 THR B O 1
ATOM 2520 N N . ALA B 1 125 ? -21.25 5.805 10.305 1 93.62 125 ALA B N 1
ATOM 2521 C CA . ALA B 1 125 ? -20.438 5.457 11.469 1 93.62 125 ALA B CA 1
ATOM 2522 C C . ALA B 1 125 ? -20.438 3.949 11.711 1 93.62 125 ALA B C 1
ATOM 2524 O O . ALA B 1 125 ? -19.406 3.367 12.055 1 93.62 125 ALA B O 1
ATOM 2525 N N . ALA B 1 126 ? -21.562 3.363 11.5 1 94.56 126 ALA B N 1
ATOM 2526 C CA . ALA B 1 126 ? -21.688 1.921 11.688 1 94.56 126 ALA B CA 1
ATOM 2527 C C . ALA B 1 126 ? -20.859 1.156 10.664 1 94.56 126 ALA B C 1
ATOM 2529 O O . ALA B 1 126 ? -20.203 0.159 11 1 94.56 126 ALA B O 1
ATOM 2530 N N . GLU B 1 127 ? -20.828 1.622 9.438 1 95.81 127 GLU B N 1
ATOM 2531 C CA . GLU B 1 127 ? -20.031 0.998 8.391 1 95.81 127 GLU B CA 1
ATOM 2532 C C . GLU B 1 127 ? -18.531 1.152 8.672 1 95.81 127 GLU B C 1
ATOM 2534 O O . GLU B 1 127 ? -17.75 0.224 8.445 1 95.81 127 GLU B O 1
ATOM 2539 N N . LEU B 1 128 ? -18.172 2.309 9.195 1 96.38 128 LEU B N 1
ATOM 2540 C CA . LEU B 1 128 ? -16.766 2.561 9.531 1 96.38 128 LEU B CA 1
ATOM 2541 C C . LEU B 1 128 ? -16.312 1.643 10.656 1 96.38 128 LEU B C 1
ATOM 2543 O O . LEU B 1 128 ? -15.195 1.105 10.609 1 96.38 128 LEU B O 1
ATOM 2547 N N . GLU B 1 129 ? -17.141 1.443 11.586 1 95.31 129 GLU B N 1
ATOM 2548 C CA . GLU B 1 129 ? -16.812 0.554 12.695 1 95.31 129 GLU B CA 1
ATOM 2549 C C . GLU B 1 129 ? -16.641 -0.885 12.211 1 95.31 129 GLU B C 1
ATOM 2551 O O . GLU B 1 129 ? -15.711 -1.581 12.633 1 95.31 129 GLU B O 1
ATOM 2556 N N . LEU B 1 130 ? -17.5 -1.272 11.359 1 95.75 130 LEU B N 1
ATOM 2557 C CA . LEU B 1 130 ? -17.391 -2.611 10.781 1 95.75 130 LEU B CA 1
ATOM 2558 C C . LEU B 1 130 ? -16.125 -2.754 9.961 1 95.75 130 LEU B C 1
ATOM 2560 O O . LEU B 1 130 ? -15.422 -3.762 10.07 1 95.75 130 LEU B O 1
ATOM 2564 N N . GLN B 1 131 ? -15.766 -1.774 9.156 1 95.88 131 GLN B N 1
ATOM 2565 C CA . GLN B 1 131 ? -14.555 -1.784 8.352 1 95.88 131 GLN B CA 1
ATOM 2566 C C . GLN B 1 131 ? -13.312 -1.851 9.227 1 95.88 131 GLN B C 1
ATOM 2568 O O . GLN B 1 131 ? -12.352 -2.561 8.906 1 95.88 131 GLN B O 1
ATOM 2573 N N . SER B 1 132 ? -13.359 -1.098 10.32 1 96.44 132 SER B N 1
ATOM 2574 C CA . SER B 1 132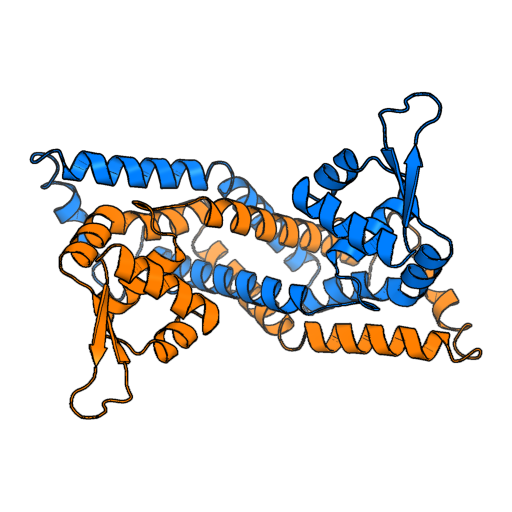 ? -12.227 -1.107 11.242 1 96.44 132 SER B CA 1
ATOM 2575 C C . SER B 1 132 ? -11.992 -2.504 11.805 1 96.44 132 SER B C 1
ATOM 2577 O O . SER B 1 132 ? -10.844 -2.938 11.938 1 96.44 132 SER B O 1
ATOM 2579 N N . GLN B 1 133 ? -13.062 -3.217 12.094 1 96.69 133 GLN B N 1
ATOM 2580 C CA . GLN B 1 133 ? -12.938 -4.582 12.594 1 96.69 133 GLN B CA 1
ATOM 2581 C C . GLN B 1 133 ? -12.336 -5.504 11.539 1 96.69 133 GLN B C 1
ATOM 2583 O O . GLN B 1 133 ? -11.5 -6.352 11.852 1 96.69 133 GLN B O 1
ATOM 2588 N N . PHE B 1 134 ? -12.766 -5.316 10.328 1 97.19 134 PHE B N 1
ATOM 2589 C CA . PHE B 1 134 ? -12.234 -6.121 9.234 1 97.19 134 PHE B CA 1
ATOM 2590 C C . PHE B 1 134 ? -10.758 -5.82 9.008 1 97.19 134 PHE B C 1
ATOM 2592 O O . PHE B 1 134 ? -9.961 -6.734 8.789 1 97.19 134 PHE B O 1
ATOM 2599 N N . TYR B 1 135 ? -10.352 -4.484 9.047 1 97.5 135 TYR B N 1
ATOM 2600 C CA . TYR B 1 135 ? -8.945 -4.113 8.875 1 97.5 135 TYR B CA 1
ATOM 2601 C C . TYR B 1 135 ? -8.086 -4.754 9.961 1 97.5 135 TYR B C 1
ATOM 2603 O O . TYR B 1 135 ? -6.984 -5.238 9.68 1 97.5 135 TYR B O 1
ATOM 2611 N N . GLU B 1 136 ? -8.602 -4.797 11.172 1 97.25 136 GLU B N 1
ATOM 2612 C CA . GLU B 1 136 ? -7.855 -5.398 12.266 1 97.25 136 GLU B CA 1
ATOM 2613 C C . GLU B 1 136 ? -7.598 -6.879 12.008 1 97.25 136 GLU B C 1
ATOM 2615 O O . GLU B 1 136 ? -6.504 -7.383 12.289 1 97.25 136 GLU B O 1
ATOM 2620 N N . ARG B 1 137 ? -8.555 -7.551 11.5 1 97.62 137 ARG B N 1
ATOM 2621 C CA . ARG B 1 137 ? -8.414 -8.969 11.211 1 97.62 137 ARG B CA 1
ATOM 2622 C C . ARG B 1 137 ? -7.406 -9.195 10.078 1 97.62 137 ARG B C 1
ATOM 2624 O O . ARG B 1 137 ? -6.594 -10.117 10.141 1 97.62 137 ARG B O 1
ATOM 2631 N N . VAL B 1 138 ? -7.453 -8.352 9 1 97.69 138 VAL B N 1
ATOM 2632 C CA . VAL B 1 138 ? -6.504 -8.461 7.895 1 97.69 138 VAL B CA 1
ATOM 2633 C C . VAL B 1 138 ? -5.09 -8.188 8.398 1 97.69 138 VAL B C 1
ATOM 2635 O O . VAL B 1 138 ? -4.145 -8.898 8.047 1 97.69 138 VAL B O 1
ATOM 2638 N N . ILE B 1 139 ? -4.957 -7.18 9.289 1 96.88 139 ILE B N 1
ATOM 2639 C CA . ILE B 1 139 ? -3.664 -6.84 9.867 1 96.88 139 ILE B CA 1
ATOM 2640 C C . ILE B 1 139 ? -3.131 -8.023 10.672 1 96.88 139 ILE B C 1
ATOM 2642 O O . ILE B 1 139 ? -1.948 -8.359 10.586 1 96.88 139 ILE B O 1
ATOM 2646 N N . ALA B 1 140 ? -4.023 -8.648 11.422 1 97.25 140 ALA B N 1
ATOM 2647 C CA . ALA B 1 140 ? -3.627 -9.828 12.188 1 97.25 140 ALA B CA 1
ATOM 2648 C C . ALA B 1 140 ? -3.164 -10.953 11.273 1 97.25 140 ALA B C 1
ATOM 2650 O O . ALA B 1 140 ? -2.184 -11.641 11.57 1 97.25 140 ALA B O 1
ATOM 2651 N N . ASN B 1 141 ? -3.814 -11.133 10.148 1 96.94 141 ASN B N 1
ATOM 2652 C CA . ASN B 1 141 ? -3.479 -12.18 9.188 1 96.94 141 ASN B CA 1
ATOM 2653 C C . ASN B 1 141 ? -2.139 -11.914 8.516 1 96.94 141 ASN B C 1
ATOM 2655 O O . ASN B 1 141 ? -1.532 -12.82 7.941 1 96.94 141 ASN B O 1
ATOM 2659 N N . LEU B 1 142 ? -1.705 -10.648 8.508 1 96.12 142 LEU B N 1
ATOM 2660 C CA . LEU B 1 142 ? -0.453 -10.266 7.859 1 96.12 142 LEU B CA 1
ATOM 2661 C C . LEU B 1 142 ? 0.742 -10.625 8.734 1 96.12 142 LEU B C 1
ATOM 2663 O O . LEU B 1 142 ? 1.883 -10.625 8.273 1 96.12 142 LEU B O 1
ATOM 2667 N N . GLU B 1 143 ? 0.393 -10.914 10.031 1 93.31 143 GLU B N 1
ATOM 2668 C CA . GLU B 1 143 ? 1.473 -11.344 10.922 1 93.31 143 GLU B CA 1
ATOM 2669 C C . GLU B 1 143 ? 2.049 -12.68 10.477 1 93.31 143 GLU B C 1
ATOM 2671 O O . GLU B 1 143 ? 1.339 -13.688 10.453 1 93.31 143 GLU B O 1
ATOM 26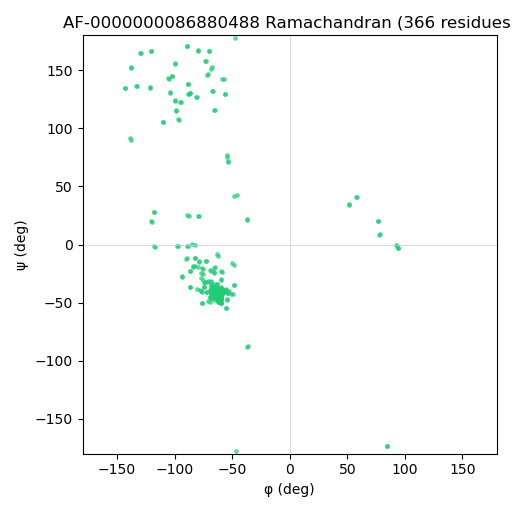76 N N . GLY B 1 144 ? 3.295 -12.734 10.086 1 91.81 144 GLY B N 1
ATOM 2677 C CA . GLY B 1 144 ? 3.957 -13.945 9.609 1 91.81 144 GLY B CA 1
ATOM 2678 C C . GLY B 1 144 ? 3.584 -14.305 8.188 1 91.81 144 GLY B C 1
ATOM 2679 O O . GLY B 1 144 ? 3.855 -15.422 7.734 1 91.81 144 GLY B O 1
ATOM 2680 N N . PHE B 1 145 ? 2.896 -13.438 7.551 1 93.81 145 PHE B N 1
ATOM 2681 C CA . PHE B 1 145 ? 2.393 -13.664 6.203 1 93.81 145 PHE B CA 1
ATOM 2682 C C . PHE B 1 145 ? 3.527 -14.023 5.254 1 93.81 145 PHE B C 1
ATOM 2684 O O . PHE B 1 145 ? 3.51 -15.094 4.633 1 93.81 145 PHE B O 1
ATOM 2691 N N . SER B 1 146 ? 4.523 -13.203 5.199 1 94.81 146 SER B N 1
ATOM 2692 C CA . SER B 1 146 ? 5.637 -13.438 4.289 1 94.81 146 SER B CA 1
ATOM 2693 C C . SER B 1 146 ? 6.414 -14.688 4.676 1 94.81 146 SER B C 1
ATOM 2695 O O . SER B 1 146 ? 6.828 -15.461 3.807 1 94.81 146 SER B O 1
ATOM 2697 N N . ASP B 1 147 ? 6.535 -14.922 5.984 1 94.81 147 ASP B N 1
ATOM 2698 C CA . ASP B 1 147 ? 7.266 -16.094 6.457 1 94.81 147 ASP B CA 1
ATOM 2699 C C . ASP B 1 147 ? 6.586 -17.375 6.012 1 94.81 147 ASP B C 1
ATOM 2701 O O . ASP B 1 147 ? 7.25 -18.312 5.555 1 94.81 147 ASP B O 1
ATOM 2705 N N . THR B 1 148 ? 5.312 -17.422 6.18 1 94.12 148 THR B N 1
ATOM 2706 C CA . THR B 1 148 ? 4.539 -18.594 5.801 1 94.12 148 THR B CA 1
ATOM 2707 C C . THR B 1 148 ? 4.668 -18.859 4.305 1 94.12 148 THR B C 1
ATOM 2709 O O . THR B 1 148 ? 4.875 -20 3.889 1 94.12 148 THR B O 1
ATOM 2712 N N . LEU B 1 149 ? 4.617 -17.875 3.498 1 93.5 149 LEU B N 1
ATOM 2713 C CA . LEU B 1 149 ? 4.664 -18.031 2.049 1 93.5 149 LEU B CA 1
ATOM 2714 C C . LEU B 1 149 ? 6.074 -18.375 1.585 1 93.5 149 LEU B C 1
ATOM 2716 O O . LEU B 1 149 ? 6.254 -19.172 0.655 1 93.5 149 LEU B O 1
ATOM 2720 N N . LEU B 1 150 ? 7.062 -17.812 2.211 1 94.06 150 LEU B N 1
ATOM 2721 C CA . LEU B 1 150 ? 8.445 -18.141 1.885 1 94.06 150 LEU B CA 1
ATOM 2722 C C . LEU B 1 150 ? 8.758 -19.594 2.221 1 94.06 150 LEU B C 1
ATOM 2724 O O . LEU B 1 150 ? 9.445 -20.281 1.463 1 94.06 150 LEU B O 1
ATOM 2728 N N . GLU B 1 151 ? 8.227 -19.984 3.354 1 93.94 151 GLU B N 1
ATOM 2729 C CA . GLU B 1 151 ? 8.391 -21.375 3.738 1 93.94 151 GLU B CA 1
ATOM 2730 C C . GLU B 1 151 ? 7.727 -22.312 2.73 1 93.94 151 GLU B C 1
ATOM 2732 O O . GLU B 1 151 ? 8.273 -23.359 2.393 1 93.94 151 GLU B O 1
ATOM 2737 N N . LEU B 1 152 ? 6.562 -21.891 2.334 1 92.81 152 LEU B N 1
ATOM 2738 C CA . LEU B 1 152 ? 5.855 -22.688 1.33 1 92.81 152 LEU B CA 1
ATOM 2739 C C . LEU B 1 152 ? 6.648 -22.75 0.03 1 92.81 152 LEU B C 1
ATOM 2741 O O . LEU B 1 152 ? 6.781 -23.812 -0.573 1 92.81 152 LEU B O 1
ATOM 2745 N N . ALA B 1 153 ? 7.195 -21.672 -0.424 1 92.5 153 ALA B N 1
ATOM 2746 C CA . ALA B 1 153 ? 8.008 -21.625 -1.639 1 92.5 153 ALA B CA 1
ATOM 2747 C C . ALA B 1 153 ? 9.234 -22.516 -1.518 1 92.5 153 ALA B C 1
ATOM 2749 O O . ALA B 1 153 ? 9.602 -23.203 -2.471 1 92.5 153 ALA B O 1
ATOM 2750 N N . GLU B 1 154 ? 9.828 -22.484 -0.397 1 92.19 154 GLU B N 1
ATOM 2751 C CA . GLU B 1 154 ? 10.992 -23.328 -0.15 1 92.19 154 GLU B CA 1
ATOM 2752 C C . GLU B 1 154 ? 10.625 -24.797 -0.187 1 92.19 154 GLU B C 1
ATOM 2754 O O . GLU B 1 154 ? 11.359 -25.625 -0.746 1 92.19 154 GLU B O 1
ATOM 2759 N N . SER B 1 155 ? 9.531 -25.125 0.454 1 92.44 155 SER B N 1
ATOM 2760 C CA . SER B 1 155 ? 9.055 -26.5 0.466 1 92.44 155 SER B CA 1
ATOM 2761 C C . SER B 1 155 ? 8.75 -27 -0.945 1 92.44 155 SER B C 1
ATOM 2763 O O . SER B 1 155 ? 9.016 -28.156 -1.273 1 92.44 155 SER B O 1
ATOM 2765 N N . ASN B 1 156 ? 8.164 -26.109 -1.751 1 91.06 156 ASN B N 1
ATOM 2766 C CA . ASN B 1 156 ? 7.863 -26.453 -3.139 1 91.06 156 ASN B CA 1
ATOM 2767 C C . ASN B 1 156 ? 9.125 -26.797 -3.92 1 91.06 156 ASN B C 1
ATOM 2769 O O . ASN B 1 156 ? 9.102 -27.656 -4.797 1 91.06 156 ASN B O 1
ATOM 2773 N N . THR B 1 157 ? 10.195 -26.094 -3.695 1 87.69 157 THR B N 1
ATOM 2774 C CA . THR B 1 157 ? 11.461 -26.328 -4.379 1 87.69 157 THR B CA 1
ATOM 2775 C C . THR B 1 157 ? 12.109 -27.625 -3.906 1 87.69 157 THR B C 1
ATOM 2777 O O . THR B 1 157 ? 12.75 -28.328 -4.691 1 87.69 157 THR B O 1
ATOM 2780 N N . ARG B 1 158 ? 11.906 -28 -2.66 1 82.25 158 ARG B N 1
ATOM 2781 C CA . ARG B 1 158 ? 12.469 -29.219 -2.088 1 82.25 158 ARG B CA 1
ATOM 2782 C C . ARG B 1 158 ? 11.711 -30.438 -2.572 1 82.25 158 ARG B C 1
ATOM 2784 O O . ARG B 1 158 ? 12.32 -31.484 -2.863 1 82.25 158 ARG B O 1
ATOM 2791 N N . ASP B 1 159 ? 10.344 -30.375 -2.447 1 72.12 159 ASP B N 1
ATOM 2792 C CA . ASP B 1 159 ? 9.508 -31.5 -2.848 1 72.12 159 ASP B CA 1
ATOM 2793 C C . ASP B 1 159 ? 9.719 -31.844 -4.324 1 72.12 159 ASP B C 1
ATOM 2795 O O . ASP B 1 159 ? 9.617 -33 -4.715 1 72.12 159 ASP B O 1
ATOM 2799 N N . ASP B 1 160 ? 9.797 -30.828 -5.172 1 61.47 160 ASP B N 1
ATOM 2800 C CA . ASP B 1 160 ? 10.031 -31.094 -6.586 1 61.47 160 ASP B CA 1
ATOM 2801 C C . ASP B 1 160 ? 11.344 -31.859 -6.789 1 61.47 160 ASP B C 1
ATOM 2803 O O . ASP B 1 160 ? 11.508 -32.562 -7.777 1 61.47 160 ASP B O 1
ATOM 2807 N N . ARG B 1 161 ? 12.367 -31.812 -5.875 1 55.22 161 ARG B N 1
ATOM 2808 C CA . ARG B 1 161 ? 13.609 -32.562 -5.949 1 55.22 161 ARG B CA 1
ATOM 2809 C C . ARG B 1 161 ? 13.414 -34 -5.473 1 55.22 161 ARG B C 1
ATOM 2811 O O . ARG B 1 161 ? 14.273 -34.875 -5.691 1 55.22 161 ARG B O 1
ATOM 2818 N N . ASP B 1 162 ? 12.234 -34.219 -4.656 1 50.81 162 ASP B N 1
ATOM 2819 C CA . ASP B 1 162 ? 11.961 -35.594 -4.227 1 50.81 162 ASP B CA 1
ATOM 2820 C C . ASP B 1 162 ? 10.953 -36.281 -5.156 1 50.81 162 ASP B C 1
ATOM 2822 O O . ASP B 1 162 ? 9.828 -35.812 -5.316 1 50.81 162 ASP B O 1
ATOM 2826 N N . PRO B 1 163 ? 11.227 -37.25 -6.055 1 47.12 163 PRO B N 1
ATOM 2827 C CA . PRO B 1 163 ? 10.43 -38 -7.035 1 47.12 163 PRO B CA 1
ATOM 2828 C C . PRO B 1 163 ? 9.141 -38.562 -6.445 1 47.12 163 PRO B C 1
ATOM 2830 O O . PRO B 1 163 ? 8.242 -38.969 -7.188 1 47.12 163 PRO B O 1
ATOM 2833 N N . SER B 1 164 ? 9.031 -39 -5.195 1 44.47 164 SER B N 1
ATOM 2834 C CA . SER B 1 164 ? 7.941 -39.781 -4.625 1 44.47 164 SER B CA 1
ATOM 2835 C C . SER B 1 164 ? 6.707 -38.906 -4.371 1 44.47 164 SER B C 1
ATOM 2837 O O . SER B 1 164 ? 5.617 -39.438 -4.133 1 44.47 164 SER B O 1
ATOM 2839 N N . VAL B 1 165 ? 6.75 -37.688 -4.094 1 41.28 165 VAL B N 1
ATOM 2840 C CA . VAL B 1 165 ? 5.645 -36.844 -3.629 1 41.28 165 VAL B CA 1
ATOM 2841 C C . VAL B 1 165 ? 4.816 -36.375 -4.824 1 41.28 165 VAL B C 1
ATOM 2843 O O . VAL B 1 165 ? 3.887 -35.594 -4.668 1 41.28 165 VAL B O 1
ATOM 2846 N N . ASP B 1 166 ? 5.129 -36.719 -6.051 1 40.19 166 ASP B N 1
ATOM 2847 C CA . ASP B 1 166 ? 4.422 -36.312 -7.27 1 40.19 166 ASP B CA 1
ATOM 2848 C C . ASP B 1 166 ? 2.939 -36.688 -7.18 1 40.19 166 ASP B C 1
ATOM 2850 O O . ASP B 1 166 ? 2.098 -36.031 -7.801 1 40.19 166 ASP B O 1
ATOM 2854 N N . ASN B 1 167 ? 2.514 -37.812 -6.621 1 38.12 167 ASN B N 1
ATOM 2855 C CA . ASN B 1 167 ? 1.246 -38.469 -6.859 1 38.12 167 ASN B CA 1
ATOM 2856 C C . ASN B 1 167 ? 0.091 -37.781 -6.148 1 38.12 167 ASN B C 1
ATOM 2858 O O . ASN B 1 167 ? -1.035 -37.781 -6.648 1 38.12 167 ASN B O 1
ATOM 2862 N N . VAL B 1 168 ? 0.222 -37.312 -4.883 1 36.53 168 VAL B N 1
ATOM 2863 C CA . VAL B 1 168 ? -0.952 -36.969 -4.082 1 36.53 168 VAL B CA 1
ATOM 2864 C C . VAL B 1 168 ? -1.504 -35.625 -4.508 1 36.53 168 VAL B C 1
ATOM 2866 O O . VAL B 1 168 ? -2.719 -35.406 -4.52 1 36.53 168 VAL B O 1
ATOM 2869 N N . LEU B 1 169 ? -0.74 -34.594 -4.836 1 38.12 169 LEU B N 1
ATOM 2870 C CA . LEU B 1 169 ? -1.251 -33.25 -5.07 1 38.12 169 LEU B CA 1
ATOM 2871 C C . LEU B 1 169 ? -1.938 -33.156 -6.43 1 38.12 169 LEU B C 1
ATOM 2873 O O . LEU B 1 169 ? -2.607 -32.156 -6.723 1 38.12 169 LEU B O 1
ATOM 2877 N N . GLU B 1 170 ? -1.686 -34.062 -7.441 1 37.53 170 GLU B N 1
ATOM 2878 C CA . GLU B 1 170 ? -2.395 -34.125 -8.711 1 37.53 170 GLU B CA 1
ATOM 2879 C C . GLU B 1 170 ? -3.887 -34.375 -8.508 1 37.53 170 GLU B C 1
ATOM 2881 O O . GLU B 1 170 ? -4.719 -33.875 -9.273 1 37.53 170 GLU B O 1
ATOM 2886 N N . GLN B 1 171 ? -4.293 -35.219 -7.574 1 36.41 171 GLN B N 1
ATOM 2887 C CA . GLN B 1 171 ? -5.695 -35.594 -7.473 1 36.41 171 GLN B CA 1
ATOM 2888 C C . GLN B 1 171 ? -6.574 -34.406 -7.074 1 36.41 171 GLN B C 1
ATOM 2890 O O . GLN B 1 171 ? -7.719 -34.312 -7.516 1 36.41 171 GLN B O 1
ATOM 2895 N N . LYS B 1 172 ? -6.234 -33.625 -6.059 1 38.78 172 LYS B N 1
ATOM 2896 C CA . LYS B 1 172 ? -7.172 -32.594 -5.617 1 38.78 172 LYS B CA 1
ATOM 2897 C C . LYS B 1 172 ? -7.188 -31.406 -6.582 1 38.78 172 LYS B C 1
ATOM 2899 O O . LYS B 1 172 ? -8.031 -30.516 -6.469 1 38.78 172 LYS B O 1
ATOM 2904 N N . GLN B 1 173 ? -6.191 -31 -7.41 1 40.12 173 GLN B N 1
ATOM 2905 C CA . GLN B 1 173 ? -6.16 -29.875 -8.328 1 40.12 173 GLN B CA 1
ATOM 2906 C C . GLN B 1 173 ? -7.02 -30.141 -9.562 1 40.12 173 GLN B C 1
ATOM 2908 O O . GLN B 1 173 ? -7.316 -29.234 -10.336 1 40.12 173 GLN B O 1
ATOM 2913 N N . LYS B 1 174 ? -7.254 -31.406 -10.18 1 39.28 174 LYS B N 1
ATOM 2914 C CA . LYS B 1 174 ? -8.047 -31.719 -11.359 1 39.28 174 LYS B CA 1
ATOM 2915 C C . LYS B 1 174 ? -9.484 -31.219 -11.211 1 39.28 174 LYS B C 1
ATOM 2917 O O . LYS B 1 174 ? -10.141 -30.906 -12.211 1 39.28 174 LYS B O 1
ATOM 2922 N N . GLY B 1 175 ? -10.117 -31.312 -10.023 1 35.44 175 GLY B N 1
ATOM 2923 C CA . GLY B 1 175 ? -11.531 -30.953 -9.984 1 35.44 175 GLY B CA 1
ATOM 2924 C C . GLY B 1 175 ? -11.773 -29.469 -10.148 1 35.44 175 GLY B C 1
ATOM 2925 O O . GLY B 1 175 ? -12.914 -29.047 -10.336 1 35.44 175 GLY B O 1
ATOM 2926 N N . ASN B 1 176 ? -11.125 -28.516 -9.453 1 34.81 176 ASN B N 1
ATOM 2927 C CA . ASN B 1 176 ? -11.492 -27.109 -9.438 1 34.81 176 ASN B CA 1
ATOM 2928 C C . ASN B 1 176 ? -10.805 -26.344 -10.562 1 34.81 176 ASN B C 1
ATOM 2930 O O . ASN B 1 176 ? -9.961 -25.469 -10.305 1 34.81 176 ASN B O 1
ATOM 2934 N N . SER B 1 177 ? -10.391 -26.922 -11.688 1 34.5 177 SER B N 1
ATOM 2935 C CA . SER B 1 177 ? -9.82 -26.406 -12.922 1 34.5 177 SER B CA 1
ATOM 2936 C C . SER B 1 177 ? -10.648 -25.234 -13.461 1 34.5 177 SER B C 1
ATOM 2938 O O . SER B 1 177 ? -10.5 -24.844 -14.625 1 34.5 177 SER B O 1
ATOM 2940 N N . GLY B 1 178 ? -11.953 -25.078 -12.984 1 34.19 178 GLY B N 1
ATOM 2941 C CA . GLY B 1 178 ? -12.672 -23.969 -13.602 1 34.19 178 GLY B CA 1
ATOM 2942 C C . GLY B 1 178 ? -11.867 -22.688 -13.664 1 34.19 178 GLY B C 1
ATOM 2943 O O . GLY B 1 178 ? -10.75 -22.625 -13.148 1 34.19 178 GLY B O 1
ATOM 2944 N N . LYS B 1 179 ? -12.57 -21.578 -14.227 1 36.44 179 LYS B N 1
ATOM 2945 C CA . LYS B 1 179 ? -12.203 -20.188 -14.477 1 36.44 179 LYS B CA 1
ATOM 2946 C C . LYS B 1 179 ? -11.555 -19.562 -13.234 1 36.44 179 LYS B C 1
ATOM 2948 O O . LYS B 1 179 ? -12.25 -19.016 -12.383 1 36.44 179 LYS B O 1
ATOM 2953 N N . SER B 1 180 ? -10.719 -20.266 -12.57 1 35.72 180 SER B N 1
ATOM 2954 C CA . SER B 1 180 ? -10.203 -19.703 -11.328 1 35.72 180 SER B CA 1
ATOM 2955 C C . SER B 1 180 ? -9.586 -18.328 -11.562 1 35.72 180 SER B C 1
ATOM 2957 O O . SER B 1 180 ? -8.664 -18.188 -12.367 1 35.72 180 SER B O 1
ATOM 2959 N N . ASN B 1 181 ? -10.477 -17.344 -11.734 1 33.44 181 ASN B N 1
ATOM 2960 C CA . ASN B 1 181 ? -10.055 -15.945 -11.688 1 33.44 181 ASN B CA 1
ATOM 2961 C C . ASN B 1 181 ? -8.969 -15.719 -10.641 1 33.44 181 ASN B C 1
ATOM 2963 O O . ASN B 1 181 ? -8.93 -14.664 -9.992 1 33.44 181 ASN B O 1
ATOM 2967 N N . TYR B 1 182 ? -8.336 -16.812 -10.32 1 33.44 182 TYR B N 1
ATOM 2968 C CA . TYR B 1 182 ? -7.402 -16.828 -9.203 1 33.44 182 TYR B CA 1
ATOM 2969 C C . TYR B 1 182 ? -6.645 -15.508 -9.109 1 33.44 182 TYR B C 1
ATOM 2971 O O . TYR B 1 182 ? -6.613 -14.875 -8.055 1 33.44 182 TYR B O 1
ATOM 2979 N N . LEU B 1 183 ? -5.48 -15.445 -9.891 1 34.31 183 LEU B N 1
ATOM 2980 C CA . LEU B 1 183 ? -4.48 -14.414 -9.617 1 34.31 183 LEU B CA 1
ATOM 2981 C C . LEU B 1 183 ? -4.906 -13.078 -10.211 1 34.31 183 LEU B C 1
ATOM 2983 O O . LEU B 1 183 ? -4.289 -12.594 -11.164 1 34.31 183 LEU B O 1
ATOM 2987 N N . SER B 1 184 ? -6.219 -12.867 -10.414 1 29.33 184 SER B N 1
ATOM 2988 C CA . SER B 1 184 ? -6.48 -11.539 -10.969 1 29.33 184 SER B CA 1
ATOM 2989 C C . SER B 1 184 ? -5.84 -10.453 -10.117 1 29.33 184 SER B C 1
ATOM 2991 O O . SER B 1 184 ? -6.168 -10.297 -8.938 1 29.33 184 SER B O 1
ATOM 2993 N N . TYR B 1 185 ? -4.648 -10.227 -10.023 1 28.94 185 TYR B N 1
ATOM 2994 C CA . TYR B 1 185 ? -4.074 -9 -9.477 1 28.94 185 TYR B CA 1
ATOM 2995 C C . TYR B 1 185 ? -4.797 -7.77 -10.016 1 28.94 185 TYR B C 1
ATOM 2997 O O . TYR B 1 185 ? -5.156 -7.719 -11.195 1 28.94 185 TYR B O 1
#

pLDDT: mean 83.85, std 19.15, range [28.94, 97.69]

Organism: NCBI:txid248903

Solvent-accessible surface area (backbone atoms only — not comparable to full-atom values): 20050 Å² total; per-residue (Å²): 129,53,72,67,41,48,49,32,49,33,51,26,48,28,40,48,50,49,32,48,52,51,48,52,55,34,53,74,66,31,46,50,97,83,35,40,60,69,47,49,47,53,53,50,48,31,72,73,68,38,64,38,39,61,69,55,52,14,62,66,52,72,45,50,71,69,53,43,50,54,43,47,51,51,35,37,75,72,49,26,31,44,80,41,65,39,87,90,41,76,82,44,54,28,40,35,72,32,74,60,27,51,52,55,44,63,55,46,58,61,52,60,58,47,52,52,52,44,46,51,58,90,60,48,56,68,53,32,50,52,50,36,54,52,35,51,50,37,44,56,34,50,63,60,40,33,57,54,52,37,49,48,40,51,47,32,60,51,47,72,73,41,82,81,68,65,66,68,67,56,65,72,57,67,75,72,64,60,88,64,63,58,76,52,85,128,54,71,68,42,48,50,33,49,34,53,28,47,27,40,48,51,49,32,48,52,50,48,52,54,35,53,72,67,31,46,52,98,83,35,40,60,69,48,51,46,52,53,49,49,31,72,74,68,37,64,40,39,61,69,56,52,15,64,66,51,71,45,50,71,68,53,43,50,54,44,48,50,52,35,37,73,72,50,26,31,45,81,41,64,37,87,89,40,74,83,43,54,27,40,35,71,34,74,60,26,51,52,54,44,62,54,47,58,62,52,61,59,47,52,51,50,42,45,52,58,90,61,50,55,70,54,32,49,53,47,36,55,52,34,51,50,38,43,56,34,51,61,61,39,34,57,55,51,38,51,49,41,51,48,32,60,52,48,72,72,42,82,80,68,65,67,68,68,55,64,74,55,69,75,72,63,60,89,65,64,58,78,51,85

Foldseek 3Di:
DDPVVLVVVQVVVLVVVVVVVVCVVVQQPDDQVNAGPLLLVLLVCCVVPNWAFLVVSCVVVVHDSVVSVVRLVVCVVVVQKDWDADPVHNPTIIIHGDPVNVVSCVVCVCVVVVVVCVVQPPDDPVRVVVVVVVVVVVVVVCVCVVVVVVVVVVVVVVVVVPPPVPPPVVVVCVPVPPPSSHPND/DDPVVLVVVQVVVLVVVVVVVVCVVVQQPDDQVNAGPLLLVLLVCCVVPNWAFLVVSCVVVVHDSVVSVVRLVVCVVVVQKDWDADPVHNPTIIIHGDPVNVVSCVVCVCVVVVVVCVVQPPDDPVRVVVVVVVVVVVVVCCVCVVVVVVVVVVVVVVVVVPPPVVPPVVVVCVPVPPPSSHPND

Secondary structure (DSSP, 8-state):
--HHHHHHHHHHHHHHHHHHHHHHHHHHH-EETTEEHHHHHHHHHHHHH-SEEHHHHHHHHT--HHHHHHHHHHHHHTTSEEEEE-SS-TT-EEEEE-HHHHHHHHHTTHHHHHHHHHHTTT--HHHHHHHHHHHHHHHHHTTTHHHHHHHHHHHHHHHHTSGGGGTHHHHHHSTT-S---TT--/--HHHHHHHHHHHHHHHHHHHHHHHHHHH-EETTEEHHHHHHHHHHHHH-SEEHHHHHHHHT--HHHHHHHHHHHHHTTSEEEEE-SS-TT-EEEEE-HHHHHHHHHTTHHHHHHHHHHTTT--HHHHHHHHHHHHHHHHHTTTHHHHHHHHHHHHHHHTTSGGGGTHHHHHHSTT-S---TT--

InterPro domains:
  IPR000835 MarR-type HTH domain [PF01047] (35-93)
  IPR000835 MarR-type HTH domain [PR00598] (69-84)
  IPR000835 MarR-type HTH domain [PR00598] (88-104)
  IPR000835 MarR-type HTH domain [PR00598] (118-138)
  IPR000835 MarR-type HTH domain [PS50995] (1-140)
  IPR000835 MarR-type HTH domain [SM00347] (28-128)
  IPR036388 Winged helix-like DNA-binding domain superfamily [G3DSA:1.10.10.10] (1-145)
  IPR036390 Winged helix DNA-binding domain superfamily [SSF46785] (14-145)

Nearest PDB structures (foldseek):
  7kua-assembly1_A-2  TM=7.659E-01  e=2.955E-07  Pseudomonas putida
  6pco-assembly2_C  TM=8.074E-01  e=7.052E-07  Bordetella bronchiseptica
  6pcp-assembly2_C  TM=8.642E-01  e=1.582E-06  Bordetella pertussis
  2nnn-assembly3_F  TM=8.066E-01  e=1.486E-06  Pseudomonas aeruginosa
  4zzl-assembly1_B  TM=7.025E-01  e=3.346E-07  Pseudomonas aeruginosa